Protein AF-A0A940R219-F1 (afdb_monomer)

Secondary structure (DSSP, 8-state):
---------PPPPS--HHHHHHHHSSHHHHHHHHHHHHT--BTTB-TTTTTS---HHHHHHHHHHHHHHHHHT--HHHHHHHHHHHHHTSPTT------SSSSHHHHHHHHHHHHHHHHHHHHHHHHHHH-TTEEEEEEE--S---S--HHHHT-EEEETT-----SSTT---EEEEEEPPHHHHHHHHHHHTTS-SSPPP-----S--HHHHHHHHHHHHHHHT-SS--HHHHHTHHHHHHHH-

pLDDT: mean 75.66, std 21.05, range [24.38, 98.25]

Mean predicted aligned error: 11.49 Å

Radius of gyration: 21.28 Å; Cα contacts (8 Å, |Δi|>4): 289; chains: 1; bounding box: 47×64×64 Å

Solvent-accessible surface area (backbone atoms only — not comparable to full-atom values): 14206 Å² total; per-residue (Å²): 142,83,87,84,81,82,83,81,75,80,74,80,80,79,72,58,70,70,59,45,42,76,74,44,69,40,74,67,50,39,52,49,51,51,47,53,61,53,66,39,57,64,89,83,32,44,78,33,54,74,62,24,80,50,59,72,66,55,28,46,56,51,41,53,51,51,49,50,28,60,66,53,66,53,54,45,70,57,44,17,47,53,46,32,50,59,62,65,72,48,69,90,86,70,82,76,53,81,36,95,39,95,48,69,57,57,38,33,37,51,48,29,44,36,52,51,54,37,53,53,32,52,51,49,48,54,55,46,70,75,40,81,57,43,28,16,29,37,36,41,73,40,97,84,66,92,64,96,52,72,57,67,44,56,37,41,51,28,20,57,86,58,47,64,46,50,78,53,88,77,58,69,53,46,72,44,79,35,69,54,57,70,68,54,49,51,41,40,49,34,27,74,72,66,76,34,95,58,75,60,84,78,85,55,42,82,55,68,34,69,53,31,35,51,49,42,41,77,39,44,69,65,48,69,71,41,95,72,64,54,57,28,52,73,66,30,48,68,63,49,58,60,41,48,109

Sequence (245 aa):
AIAYAASGRKRPPGSNAKFTTALYGDEKSLTTAVNSYMNRKLYGETVSARVWKLSNYWQKIVRDNVQEAIRIGTNYKDLAKTLTDAVRKYPEGAKLPRGVYKRPIDNARRLARNETNLAYADADYRRWQQIEFIIGIEVRLSNNHPRYDVCDDMAGRYPKTFHFLKWHVNCRCIAIPILASEKLREELEDYKLGLSNKKPDFNYVEDIPDKASSWIKQNADRVAGWSNPPYWIKANKEVYNAAKK

Foldseek 3Di:
DDDDDDDDPDDDDFFPPVVLCVLQVDLVSLLVLLCCLQVPCQLPDGLQCPFFVDDPVSSVVLSVLLSVCLNRVNDLVVSLVVLVVVVVPDPPPDDTGDGPDPDPSVSSSLSSLLSNLQSVLQSVLVVLVPDPQQQWKFKAADPPPPDDDLSVLQGGTGFSLQRCSDQDRNGPIDIDTDGFDPVLVVQCVCCVVVVDVDRDDGNHDDAGDPSNLVVLQVCVVVQVPDSRHDDSCVSPVVNSVVSND

Structure (mmCIF, N/CA/C/O backbone):
data_AF-A0A940R219-F1
#
_entry.id   AF-A0A940R219-F1
#
loop_
_atom_site.group_PDB
_atom_site.id
_atom_site.type_symbol
_atom_site.label_atom_id
_atom_sit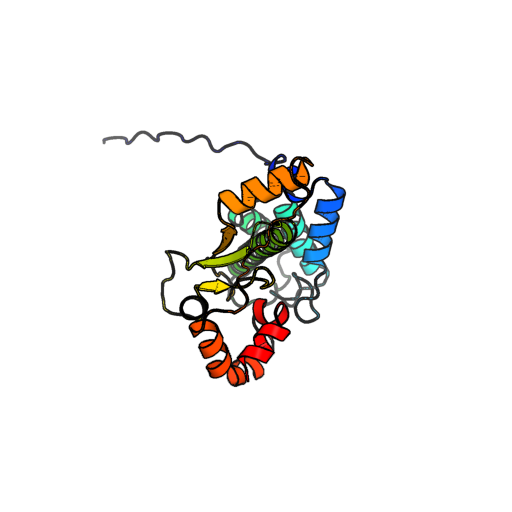e.label_alt_id
_atom_site.label_comp_id
_atom_site.label_asym_id
_atom_site.label_entity_id
_atom_site.label_seq_id
_atom_site.pdbx_PDB_ins_code
_atom_site.Cartn_x
_atom_site.Cartn_y
_atom_site.Cartn_z
_atom_site.occupancy
_atom_site.B_iso_or_equiv
_atom_site.auth_seq_id
_atom_site.auth_comp_id
_atom_site.auth_asym_id
_atom_site.auth_atom_id
_atom_site.pdbx_PDB_model_num
ATOM 1 N N . ALA A 1 1 ? 6.069 47.014 -22.111 1.00 34.88 1 ALA A N 1
ATOM 2 C CA . ALA A 1 1 ? 7.016 46.304 -21.232 1.00 34.88 1 ALA A CA 1
ATOM 3 C C . ALA A 1 1 ? 6.545 46.462 -19.792 1.00 34.88 1 ALA A C 1
ATOM 5 O O . ALA A 1 1 ? 6.614 47.565 -19.274 1.00 34.88 1 ALA A O 1
ATOM 6 N N . ILE A 1 2 ? 5.997 45.409 -19.181 1.00 25.33 2 ILE A N 1
ATOM 7 C CA . ILE A 1 2 ? 5.676 45.383 -17.747 1.00 25.33 2 ILE A CA 1
ATOM 8 C C . ILE A 1 2 ? 6.178 44.041 -17.217 1.00 25.33 2 ILE A C 1
ATOM 10 O O . ILE A 1 2 ? 5.730 42.981 -17.650 1.00 25.33 2 ILE A O 1
ATOM 14 N N . ALA A 1 3 ? 7.190 44.119 -16.358 1.00 24.38 3 ALA A N 1
ATOM 15 C CA . ALA A 1 3 ? 7.873 43.000 -15.735 1.00 24.38 3 ALA A CA 1
ATOM 16 C C . ALA A 1 3 ? 7.045 42.462 -14.560 1.00 24.38 3 ALA A C 1
ATOM 18 O O . ALA A 1 3 ? 6.653 43.225 -13.681 1.00 24.38 3 ALA A O 1
ATOM 19 N N . TYR A 1 4 ? 6.814 41.148 -14.522 1.00 26.86 4 TYR A N 1
ATOM 20 C CA . TYR A 1 4 ? 6.268 40.470 -13.347 1.00 26.86 4 TYR A CA 1
ATOM 21 C C . TYR A 1 4 ? 7.417 39.942 -12.485 1.00 26.86 4 TYR A C 1
ATOM 23 O O . TYR A 1 4 ? 8.190 39.078 -12.903 1.00 26.86 4 TYR A O 1
ATOM 31 N N . ALA A 1 5 ? 7.527 40.498 -11.280 1.00 28.09 5 ALA A N 1
ATOM 32 C CA . ALA A 1 5 ? 8.498 40.123 -10.267 1.00 28.09 5 ALA A CA 1
ATOM 33 C C . ALA A 1 5 ? 8.254 38.688 -9.770 1.00 28.09 5 ALA A C 1
ATOM 35 O O . ALA A 1 5 ? 7.165 38.331 -9.318 1.00 28.09 5 ALA A O 1
ATOM 36 N N . ALA A 1 6 ? 9.300 37.866 -9.837 1.00 30.02 6 ALA A N 1
ATOM 37 C CA . ALA A 1 6 ? 9.330 36.524 -9.284 1.00 30.02 6 ALA A CA 1
ATOM 38 C C . ALA A 1 6 ? 9.402 36.586 -7.748 1.00 30.02 6 ALA A C 1
ATOM 40 O O . ALA A 1 6 ? 10.450 36.878 -7.173 1.00 30.02 6 ALA A O 1
ATOM 41 N N . SER A 1 7 ? 8.300 36.268 -7.066 1.00 30.59 7 SER A N 1
ATOM 42 C CA . SER A 1 7 ? 8.311 36.022 -5.623 1.00 30.59 7 SER A CA 1
ATOM 43 C C . SER A 1 7 ? 9.020 34.693 -5.340 1.00 30.59 7 SER A C 1
ATOM 45 O O . SER A 1 7 ? 8.474 33.606 -5.567 1.00 30.59 7 SER A O 1
ATOM 47 N N . GLY A 1 8 ? 10.259 34.782 -4.864 1.00 29.34 8 GLY A N 1
ATOM 48 C CA . GLY A 1 8 ? 11.079 33.646 -4.471 1.00 29.34 8 GLY A CA 1
ATOM 49 C C . GLY A 1 8 ? 10.487 32.878 -3.290 1.00 29.34 8 GLY A C 1
ATOM 50 O O . GLY A 1 8 ? 10.564 33.316 -2.146 1.00 29.34 8 GLY A O 1
ATOM 51 N N . ARG A 1 9 ? 9.986 31.665 -3.544 1.00 28.22 9 ARG A N 1
ATOM 52 C CA . ARG A 1 9 ? 9.960 30.612 -2.521 1.00 28.22 9 ARG A CA 1
ATOM 53 C C . ARG A 1 9 ? 11.321 29.923 -2.541 1.00 28.22 9 ARG A C 1
ATOM 55 O O . ARG A 1 9 ? 11.591 29.116 -3.431 1.00 28.22 9 ARG A O 1
ATOM 62 N N . LYS A 1 10 ? 12.190 30.254 -1.581 1.00 28.92 10 LYS A N 1
ATOM 63 C CA . LYS A 1 10 ? 13.410 29.477 -1.312 1.00 28.92 10 LYS A CA 1
ATOM 64 C C . LYS A 1 10 ? 12.994 28.013 -1.088 1.00 28.92 10 LYS A C 1
ATOM 66 O O . LYS A 1 10 ? 12.172 27.738 -0.218 1.00 28.92 10 LYS A O 1
ATOM 71 N N . ARG A 1 11 ? 13.507 27.078 -1.902 1.00 32.34 11 ARG A N 1
ATOM 72 C CA . ARG A 1 11 ? 13.362 25.634 -1.637 1.00 32.34 11 ARG A CA 1
ATOM 73 C C . ARG A 1 11 ? 14.038 25.326 -0.295 1.00 32.34 11 ARG A C 1
ATOM 75 O O . ARG A 1 11 ? 15.132 25.852 -0.080 1.00 32.34 11 ARG A O 1
ATOM 82 N N . PRO A 1 12 ? 13.449 24.492 0.580 1.00 28.19 12 PRO A N 1
ATOM 83 C CA . PRO A 1 12 ? 14.150 24.052 1.777 1.00 28.19 12 PRO A CA 1
ATOM 84 C C . PRO A 1 12 ? 15.438 23.312 1.376 1.00 28.19 12 PRO A C 1
ATOM 86 O O . PRO A 1 12 ? 15.415 22.571 0.384 1.00 28.19 12 PRO A O 1
ATOM 89 N N . PRO A 1 13 ? 16.550 23.523 2.100 1.00 30.02 13 PRO A N 1
ATOM 90 C CA . PRO A 1 13 ? 17.797 22.805 1.875 1.00 30.02 13 PRO A CA 1
ATOM 91 C C . PRO A 1 13 ? 17.650 21.317 2.235 1.00 30.02 13 PRO A C 1
ATOM 93 O O . PRO A 1 13 ? 16.691 20.907 2.884 1.00 30.02 13 PRO A O 1
ATOM 96 N N . GLY A 1 14 ? 18.584 20.520 1.715 1.00 37.41 14 GLY A N 1
ATOM 97 C CA . GLY A 1 14 ? 18.498 19.070 1.563 1.00 37.41 14 GLY A CA 1
ATOM 98 C C . GLY A 1 14 ? 18.409 18.222 2.834 1.00 37.41 14 GLY A C 1
ATOM 99 O O . GLY A 1 14 ? 18.525 18.700 3.956 1.00 37.41 14 GLY A O 1
ATOM 100 N N . SER A 1 15 ? 18.211 16.923 2.576 1.00 37.84 15 SER A N 1
ATOM 101 C CA . SER A 1 15 ? 18.199 15.787 3.508 1.00 37.84 15 SER A CA 1
ATOM 102 C C . SER A 1 15 ? 17.347 15.980 4.763 1.00 37.84 15 SER A C 1
ATOM 104 O O . SER A 1 15 ? 17.794 16.510 5.778 1.00 37.84 15 SER A O 1
ATOM 106 N N . ASN A 1 16 ? 16.138 15.422 4.748 1.00 40.94 16 ASN A N 1
ATOM 107 C CA . ASN A 1 16 ? 15.377 15.216 5.974 1.00 40.94 16 ASN A CA 1
ATOM 108 C C . ASN A 1 16 ? 15.931 13.993 6.728 1.00 40.94 16 ASN A C 1
ATOM 110 O O . ASN A 1 16 ? 15.266 12.967 6.843 1.00 40.94 16 ASN A O 1
ATOM 114 N N . ALA A 1 17 ? 17.127 14.124 7.311 1.00 35.44 17 ALA A N 1
ATOM 115 C CA . ALA A 1 17 ? 17.658 13.165 8.288 1.00 35.44 17 ALA A CA 1
ATOM 116 C C . ALA A 1 17 ? 16.725 12.991 9.511 1.00 35.44 17 ALA A C 1
ATOM 118 O O . ALA A 1 17 ? 16.849 12.041 10.274 1.00 35.44 17 ALA A O 1
ATOM 119 N N . LYS A 1 18 ? 15.743 13.890 9.689 1.00 38.47 18 LYS A N 1
ATOM 120 C CA . LYS A 1 18 ? 14.691 13.787 10.709 1.00 38.47 18 LYS A CA 1
ATOM 121 C C . LYS A 1 18 ? 13.532 12.850 10.335 1.00 38.47 18 LYS A C 1
ATOM 123 O O . LYS A 1 18 ? 12.814 12.417 11.227 1.00 38.47 18 LYS A O 1
ATOM 128 N N . PHE A 1 19 ? 13.338 12.514 9.056 1.00 39.25 19 PHE A N 1
ATOM 129 C CA . PHE A 1 19 ? 12.290 11.564 8.644 1.00 39.25 19 PHE A CA 1
ATOM 130 C C . PHE A 1 19 ? 12.724 10.102 8.825 1.00 39.25 19 PHE A C 1
ATOM 132 O O . PHE A 1 19 ? 11.890 9.240 9.089 1.00 39.25 19 PHE A O 1
ATOM 139 N N . THR A 1 20 ? 14.023 9.821 8.715 1.00 36.84 20 THR A N 1
ATOM 140 C CA . THR A 1 20 ? 14.600 8.471 8.802 1.00 36.84 20 THR A CA 1
ATOM 141 C C . THR A 1 20 ? 14.556 7.898 10.215 1.00 36.84 20 THR A C 1
ATOM 143 O O . THR A 1 20 ? 14.169 6.745 10.395 1.00 36.84 20 THR A O 1
ATOM 146 N N . THR A 1 21 ? 14.866 8.713 11.226 1.00 36.41 21 THR A N 1
ATOM 147 C CA . THR A 1 21 ? 14.869 8.295 12.638 1.00 36.41 21 THR A CA 1
ATOM 148 C C . THR A 1 21 ? 13.451 8.115 13.187 1.00 36.41 21 THR A C 1
ATOM 150 O O . THR A 1 21 ? 13.207 7.212 13.977 1.00 36.41 21 THR A O 1
ATOM 153 N N . ALA A 1 22 ? 12.487 8.913 12.715 1.00 37.75 22 ALA A N 1
ATOM 154 C CA . ALA A 1 22 ? 11.095 8.849 13.166 1.00 37.75 22 ALA A CA 1
ATOM 155 C C . ALA A 1 22 ? 10.320 7.619 12.648 1.00 37.75 22 ALA A C 1
ATOM 157 O O . ALA A 1 22 ? 9.329 7.227 13.257 1.00 37.75 22 ALA A O 1
ATOM 158 N N . LEU A 1 23 ? 10.741 7.019 11.526 1.00 44.12 23 LEU A N 1
ATOM 159 C CA . LEU A 1 23 ? 10.036 5.889 10.902 1.00 44.12 23 LEU A CA 1
ATOM 160 C C . LEU A 1 23 ? 10.591 4.514 11.296 1.00 44.12 23 LEU A C 1
ATOM 162 O O . LEU A 1 23 ? 9.836 3.546 11.289 1.00 44.12 23 LEU A O 1
ATOM 166 N N . TYR A 1 24 ? 11.883 4.417 11.625 1.00 42.06 24 TYR A N 1
ATOM 167 C CA . TYR A 1 24 ? 12.542 3.129 11.884 1.00 42.06 24 TYR A CA 1
ATOM 168 C C . TYR A 1 24 ? 13.326 3.078 13.205 1.00 42.06 24 TYR A C 1
ATOM 170 O O . TYR A 1 24 ? 13.762 2.002 13.603 1.00 42.06 24 TYR A O 1
ATOM 178 N N . GLY A 1 25 ? 13.482 4.194 13.921 1.00 47.91 25 GLY A N 1
ATOM 179 C CA . GLY A 1 25 ? 14.192 4.258 15.203 1.00 47.91 25 GLY A CA 1
ATOM 180 C C . GLY A 1 25 ? 15.710 4.420 15.070 1.00 47.91 25 GLY A C 1
ATOM 181 O O . GLY A 1 25 ? 16.274 5.281 15.738 1.00 47.91 25 GLY A O 1
ATOM 182 N N . ASP A 1 26 ? 16.369 3.674 14.174 1.00 54.06 26 ASP A N 1
ATOM 183 C CA . ASP A 1 26 ? 17.821 3.737 13.958 1.00 54.06 26 ASP A CA 1
ATOM 184 C C . ASP A 1 26 ? 18.242 3.464 12.489 1.00 54.06 26 ASP A C 1
ATOM 186 O O . ASP A 1 26 ? 17.445 3.079 11.631 1.00 54.06 26 ASP A O 1
ATOM 190 N N . GLU A 1 27 ? 19.510 3.726 12.148 1.00 48.19 27 GLU A N 1
ATOM 191 C CA . GLU A 1 27 ? 20.020 3.568 10.774 1.00 48.19 27 GLU A CA 1
ATOM 192 C C . GLU A 1 27 ? 20.145 2.091 10.345 1.00 48.19 27 GLU A C 1
ATOM 194 O O . GLU A 1 27 ? 19.996 1.756 9.163 1.00 48.19 27 GLU A O 1
ATOM 199 N N . LYS A 1 28 ? 20.369 1.180 11.297 1.00 56.19 28 LYS A N 1
ATOM 200 C CA . LYS A 1 28 ? 20.499 -0.262 11.054 1.00 56.19 28 LYS A CA 1
ATOM 201 C C . LYS A 1 28 ? 19.133 -0.893 10.784 1.00 56.19 28 LYS A C 1
ATOM 203 O O . LYS A 1 28 ? 19.018 -1.733 9.888 1.00 56.19 28 LYS A O 1
ATOM 208 N N . SER A 1 29 ? 18.091 -0.473 11.489 1.00 53.06 29 SER A N 1
ATOM 209 C CA . SER A 1 29 ? 16.706 -0.885 11.279 1.00 53.06 29 SER A CA 1
ATOM 210 C C . SER A 1 29 ? 16.149 -0.319 9.971 1.00 53.06 29 SER A C 1
ATOM 212 O O . SER A 1 29 ? 15.518 -1.066 9.225 1.00 53.06 29 SER A O 1
ATOM 214 N N . LEU A 1 30 ? 16.478 0.930 9.611 1.00 51.56 30 LEU A N 1
ATOM 215 C CA . LEU A 1 30 ? 16.193 1.493 8.287 1.00 51.56 30 LEU A CA 1
ATOM 216 C C . LEU A 1 30 ? 16.878 0.674 7.189 1.00 51.56 30 LEU A C 1
ATOM 218 O O . LEU A 1 30 ? 16.231 0.256 6.233 1.00 51.56 30 LEU A O 1
ATOM 222 N N . THR A 1 31 ? 18.172 0.389 7.335 1.00 53.25 31 THR A N 1
ATOM 223 C CA . THR A 1 31 ? 18.924 -0.428 6.370 1.00 53.25 31 THR A CA 1
ATOM 224 C C . THR A 1 31 ? 18.328 -1.831 6.252 1.00 53.25 31 THR A C 1
ATOM 226 O O . THR A 1 31 ? 18.200 -2.360 5.151 1.00 53.25 31 THR A O 1
ATOM 229 N N . THR A 1 32 ? 17.884 -2.419 7.364 1.00 57.72 32 THR A N 1
ATOM 230 C CA . THR A 1 32 ? 17.213 -3.725 7.395 1.00 57.72 32 THR A CA 1
ATOM 231 C C . THR A 1 32 ? 15.844 -3.679 6.716 1.00 57.72 32 THR A C 1
ATOM 233 O O . THR A 1 32 ? 15.533 -4.565 5.923 1.00 57.72 32 THR A O 1
ATOM 236 N N . ALA A 1 33 ? 15.042 -2.643 6.963 1.00 53.69 33 ALA A N 1
ATOM 237 C CA . ALA A 1 33 ? 13.734 -2.453 6.344 1.00 53.69 33 ALA A CA 1
ATOM 238 C C . ALA A 1 33 ? 13.851 -2.205 4.836 1.00 53.69 33 ALA A C 1
ATOM 240 O O . ALA A 1 33 ? 13.146 -2.834 4.048 1.00 53.69 33 ALA A O 1
ATOM 241 N N . VAL A 1 34 ? 14.801 -1.363 4.424 1.00 53.38 34 VAL A N 1
ATOM 242 C CA . VAL A 1 34 ? 15.096 -1.106 3.013 1.00 53.38 34 VAL A CA 1
ATOM 243 C C . VAL A 1 34 ? 15.626 -2.372 2.343 1.00 53.38 34 VAL A C 1
ATOM 245 O O . VAL A 1 34 ? 15.119 -2.754 1.294 1.00 53.38 34 VAL A O 1
ATOM 248 N N . ASN A 1 35 ? 16.557 -3.101 2.962 1.00 56.09 35 ASN A N 1
ATOM 249 C CA . ASN A 1 35 ? 17.029 -4.383 2.434 1.00 56.09 35 ASN A CA 1
ATOM 250 C C . ASN A 1 35 ? 15.900 -5.422 2.364 1.00 56.09 35 ASN A C 1
ATOM 252 O O . ASN A 1 35 ? 15.819 -6.153 1.384 1.00 56.09 35 ASN A O 1
ATOM 256 N N . SER A 1 36 ? 14.999 -5.477 3.347 1.00 56.84 36 SER A N 1
ATOM 257 C CA . SER A 1 36 ? 13.821 -6.356 3.334 1.00 56.84 36 SER A CA 1
ATOM 258 C C . SER A 1 36 ? 12.873 -6.011 2.180 1.00 56.84 36 SER A C 1
ATOM 260 O O . SER A 1 36 ? 12.423 -6.910 1.467 1.00 56.84 36 SER A O 1
ATOM 262 N N . TYR A 1 37 ? 12.633 -4.720 1.936 1.00 55.38 37 TYR A N 1
ATOM 263 C CA . TYR A 1 37 ? 11.845 -4.234 0.805 1.00 55.38 37 TYR A CA 1
ATOM 264 C C . TYR A 1 37 ? 12.514 -4.568 -0.543 1.00 55.38 37 TYR A C 1
ATOM 266 O O . TYR A 1 37 ? 11.875 -5.139 -1.427 1.00 55.38 37 TYR A O 1
ATOM 274 N N . MET A 1 38 ? 13.816 -4.300 -0.691 1.00 53.62 38 MET A N 1
ATOM 275 C CA . MET A 1 38 ? 14.562 -4.506 -1.942 1.00 53.62 38 MET A CA 1
ATOM 276 C C . MET A 1 38 ? 14.830 -5.986 -2.261 1.00 53.62 38 MET A C 1
ATOM 278 O O . MET A 1 38 ? 14.839 -6.370 -3.435 1.00 53.62 38 MET A O 1
ATOM 282 N N . ASN A 1 39 ? 15.025 -6.821 -1.233 1.00 52.38 39 ASN A N 1
ATOM 283 C CA . ASN A 1 39 ? 15.227 -8.269 -1.357 1.00 52.38 39 ASN A CA 1
ATOM 284 C C . ASN A 1 39 ? 13.913 -9.046 -1.467 1.00 52.38 39 ASN A C 1
ATOM 286 O O . ASN A 1 39 ? 13.935 -10.265 -1.668 1.00 52.38 39 ASN A O 1
ATOM 290 N N . ARG A 1 40 ? 12.758 -8.374 -1.367 1.00 56.34 40 ARG A N 1
ATOM 291 C CA . ARG A 1 40 ? 11.469 -9.015 -1.602 1.00 56.34 40 ARG A CA 1
ATOM 292 C C . ARG A 1 40 ? 11.454 -9.541 -3.039 1.00 56.34 40 ARG A C 1
ATOM 294 O O . ARG A 1 40 ? 11.457 -8.769 -3.997 1.00 56.34 40 ARG A O 1
ATOM 301 N N . LYS A 1 41 ? 11.411 -10.870 -3.197 1.00 47.50 41 LYS A N 1
ATOM 302 C CA . LYS A 1 41 ? 11.180 -11.539 -4.488 1.00 47.50 41 LYS A CA 1
ATOM 303 C C . LYS A 1 41 ? 9.725 -11.333 -4.922 1.00 47.50 41 LYS A C 1
ATOM 305 O O . LYS A 1 41 ? 8.884 -12.228 -4.853 1.00 47.50 41 LYS A O 1
ATOM 310 N N . LEU A 1 42 ? 9.432 -10.113 -5.355 1.00 39.56 42 LEU A N 1
ATOM 311 C CA . LEU A 1 42 ? 8.343 -9.741 -6.245 1.00 39.56 42 LEU A CA 1
ATOM 312 C C . LEU A 1 42 ? 8.278 -10.664 -7.474 1.00 39.56 42 LEU A C 1
ATOM 314 O O . LEU A 1 42 ? 8.903 -10.312 -8.458 1.00 39.56 42 LEU A O 1
ATOM 318 N N . TYR A 1 43 ? 7.489 -11.752 -7.504 1.00 37.78 43 TYR A N 1
ATOM 319 C CA . TYR A 1 43 ? 7.340 -12.630 -8.701 1.00 37.78 43 TYR A CA 1
ATOM 320 C C . TYR A 1 43 ? 8.565 -13.516 -8.988 1.00 37.78 43 TYR A C 1
ATOM 322 O O . TYR A 1 43 ? 8.789 -13.895 -10.127 1.00 37.78 43 TYR A O 1
ATOM 330 N N . GLY A 1 44 ? 9.361 -13.858 -7.968 1.00 44.47 44 GLY A N 1
ATOM 331 C CA . GLY A 1 44 ? 10.621 -14.593 -8.170 1.00 44.47 44 GLY A CA 1
ATOM 332 C C . GLY A 1 44 ? 11.783 -13.710 -8.645 1.00 44.47 44 GLY A C 1
ATOM 333 O O . GLY A 1 44 ? 12.910 -14.185 -8.733 1.00 44.47 44 GLY A O 1
ATOM 334 N N . GLU A 1 45 ? 11.530 -12.417 -8.861 1.00 48.00 45 GLU A N 1
ATOM 335 C CA . GLU A 1 45 ? 12.474 -11.422 -9.368 1.00 48.00 45 GLU A CA 1
ATOM 336 C C . GLU A 1 45 ? 12.714 -10.289 -8.351 1.00 48.00 45 GLU A C 1
ATOM 338 O O . GLU A 1 45 ? 11.862 -9.992 -7.509 1.00 48.00 45 GLU A O 1
ATOM 343 N N . THR A 1 46 ? 13.888 -9.648 -8.412 1.00 54.78 46 THR A N 1
ATOM 344 C CA . THR A 1 46 ? 14.196 -8.456 -7.593 1.00 54.78 46 THR A CA 1
ATOM 345 C C . THR A 1 46 ? 13.592 -7.193 -8.223 1.00 54.78 46 THR A C 1
ATOM 347 O O . THR A 1 46 ? 13.266 -7.194 -9.412 1.00 54.78 46 THR A O 1
ATOM 350 N N . VAL A 1 47 ? 13.468 -6.096 -7.458 1.00 51.34 47 VAL A N 1
ATOM 351 C CA . VAL A 1 47 ? 12.942 -4.776 -7.901 1.00 51.34 47 VAL A CA 1
ATOM 352 C C . VAL A 1 47 ? 13.446 -4.347 -9.290 1.00 51.34 47 VAL A C 1
ATOM 354 O O . VAL A 1 47 ? 12.723 -3.722 -10.064 1.00 51.34 47 VAL A O 1
ATOM 357 N N . SER A 1 48 ? 14.673 -4.727 -9.638 1.00 46.88 48 SER A N 1
ATOM 358 C CA . SER A 1 48 ? 15.367 -4.289 -10.836 1.00 46.88 48 SER A CA 1
ATOM 359 C C . SER A 1 48 ? 15.307 -5.238 -12.043 1.00 46.88 48 SER A C 1
ATOM 361 O O . SER A 1 48 ? 15.508 -4.776 -13.165 1.00 46.88 48 SER A O 1
ATOM 363 N N . ALA A 1 49 ? 14.957 -6.515 -11.858 1.00 47.09 49 ALA A N 1
ATOM 364 C CA . ALA A 1 49 ? 14.720 -7.461 -12.960 1.00 47.09 49 ALA A CA 1
ATOM 365 C C . ALA A 1 49 ? 13.373 -7.222 -13.678 1.00 47.09 49 ALA A C 1
ATOM 367 O O . ALA A 1 49 ? 13.206 -7.556 -14.848 1.00 47.09 49 ALA A O 1
ATOM 368 N N . ARG A 1 50 ? 12.439 -6.549 -12.996 1.00 54.31 50 ARG A N 1
ATOM 369 C CA . ARG A 1 50 ? 11.038 -6.415 -13.412 1.00 54.31 50 ARG A CA 1
ATOM 370 C C . ARG A 1 50 ? 10.728 -5.349 -14.455 1.00 54.31 50 ARG A C 1
ATOM 372 O O . ARG A 1 50 ? 9.674 -5.402 -15.086 1.00 54.31 50 ARG A O 1
ATOM 379 N N . VAL A 1 51 ? 11.549 -4.305 -14.563 1.00 45.75 51 VAL A N 1
ATOM 380 C CA . VAL A 1 51 ? 11.271 -3.210 -15.511 1.00 45.75 51 VAL A CA 1
ATOM 381 C C . VAL A 1 51 ? 11.960 -3.465 -16.835 1.00 45.75 51 VAL A C 1
ATOM 383 O O . VAL A 1 51 ? 11.346 -3.252 -17.877 1.00 45.75 51 VAL A O 1
ATOM 386 N N . TRP A 1 52 ? 13.177 -3.992 -16.797 1.00 45.56 52 TRP A N 1
ATOM 387 C CA . TRP A 1 52 ? 13.987 -4.324 -17.955 1.00 45.56 52 TRP A CA 1
ATOM 388 C C . TRP A 1 52 ? 14.646 -5.690 -17.688 1.00 45.56 52 TRP A C 1
ATOM 390 O O . TRP A 1 52 ? 15.136 -5.908 -16.581 1.00 45.56 52 TRP A O 1
ATOM 400 N N . LYS A 1 53 ? 14.744 -6.572 -18.699 1.00 47.81 53 LYS A N 1
ATOM 401 C CA . LYS A 1 53 ? 15.663 -7.733 -18.674 1.00 47.81 53 LYS A CA 1
ATOM 402 C C . LYS A 1 53 ? 17.105 -7.224 -18.724 1.00 47.81 53 LYS A C 1
ATOM 404 O O . LYS A 1 53 ? 17.760 -7.235 -19.761 1.00 47.81 53 LYS A O 1
ATOM 409 N N . LEU A 1 54 ? 17.530 -6.635 -17.619 1.00 50.44 54 LEU A N 1
ATOM 410 C CA . LEU A 1 54 ? 18.802 -5.962 -17.453 1.00 50.44 54 LEU A CA 1
ATOM 411 C C . LEU A 1 54 ? 19.904 -6.962 -17.189 1.00 50.44 54 LEU A C 1
ATOM 413 O O . LEU A 1 54 ? 19.680 -7.949 -16.490 1.00 50.44 54 LEU A O 1
ATOM 417 N N . SER A 1 55 ? 21.110 -6.650 -17.667 1.00 52.50 55 SER A N 1
ATOM 418 C CA . SER A 1 55 ? 22.303 -7.293 -17.128 1.00 52.50 55 SER A CA 1
ATOM 419 C C . SER A 1 55 ? 22.335 -7.095 -15.608 1.00 52.50 55 SER A C 1
ATOM 421 O O . SER A 1 55 ? 21.882 -6.069 -15.088 1.00 52.50 55 SER A O 1
ATOM 423 N N . ASN A 1 56 ? 22.881 -8.070 -14.882 1.00 55.62 56 ASN A N 1
ATOM 424 C CA . ASN A 1 56 ? 22.967 -8.039 -13.415 1.00 55.62 56 ASN A CA 1
ATOM 425 C C . ASN A 1 56 ? 23.590 -6.730 -12.883 1.00 55.62 56 ASN A C 1
ATOM 427 O O . ASN A 1 56 ? 23.221 -6.241 -11.817 1.00 55.62 56 ASN A O 1
ATOM 431 N N . TYR A 1 57 ? 24.476 -6.117 -13.672 1.00 58.25 57 TYR A N 1
ATOM 432 C CA . TYR A 1 57 ? 25.094 -4.822 -13.400 1.00 58.25 57 TYR A CA 1
ATOM 433 C C . TYR A 1 57 ? 24.084 -3.666 -13.318 1.00 58.25 57 TYR A C 1
ATOM 435 O O . TYR A 1 57 ? 24.044 -2.918 -12.343 1.00 58.25 57 TYR A O 1
ATOM 443 N N . TRP A 1 58 ? 23.204 -3.543 -14.306 1.00 59.31 58 TRP A N 1
ATOM 444 C CA . TRP A 1 58 ? 22.160 -2.522 -14.306 1.00 59.31 58 TRP A CA 1
ATOM 445 C C . TRP A 1 58 ? 21.116 -2.753 -13.227 1.00 59.31 58 TRP A C 1
ATOM 447 O O . TRP A 1 58 ? 20.607 -1.802 -12.631 1.00 59.31 58 TRP A O 1
ATOM 457 N N . GLN A 1 59 ? 20.811 -4.025 -12.974 1.00 60.16 59 GLN A N 1
ATOM 458 C CA . GLN A 1 59 ? 19.919 -4.387 -11.894 1.00 60.16 59 GLN A CA 1
ATOM 459 C C . GLN A 1 59 ? 20.440 -3.877 -10.551 1.00 60.16 59 GLN A C 1
ATOM 461 O O . GLN A 1 59 ? 19.655 -3.411 -9.727 1.00 60.16 59 GLN A O 1
ATOM 466 N N . LYS A 1 60 ? 21.758 -3.931 -10.357 1.00 65.00 60 LYS A N 1
ATOM 467 C CA . LYS A 1 60 ? 22.436 -3.387 -9.187 1.00 65.00 60 LYS A CA 1
ATOM 468 C C . LYS A 1 60 ? 22.378 -1.858 -9.154 1.00 65.00 60 LYS A C 1
ATOM 470 O O . LYS A 1 60 ? 21.900 -1.322 -8.170 1.00 65.00 60 LYS A O 1
ATOM 475 N N . ILE A 1 61 ? 22.742 -1.153 -10.230 1.00 67.19 61 ILE A N 1
ATOM 476 C CA . ILE A 1 61 ? 22.701 0.328 -10.263 1.00 67.19 61 ILE A CA 1
ATOM 477 C C . ILE A 1 61 ? 21.311 0.857 -9.918 1.00 67.19 61 ILE A C 1
ATOM 479 O O . ILE A 1 61 ? 21.159 1.750 -9.088 1.00 67.19 61 ILE A O 1
ATOM 483 N N . VAL A 1 62 ? 20.288 0.310 -10.567 1.00 67.81 62 VAL A N 1
ATOM 484 C CA . VAL A 1 62 ? 18.903 0.714 -10.342 1.00 67.81 62 VAL A CA 1
ATOM 485 C C . VAL A 1 62 ? 18.484 0.427 -8.902 1.00 67.81 62 VAL A C 1
ATOM 487 O O . VAL A 1 62 ? 17.891 1.293 -8.263 1.00 67.81 62 VAL A O 1
ATOM 490 N N . ARG A 1 63 ? 18.813 -0.764 -8.389 1.00 68.44 63 ARG A N 1
ATOM 491 C CA . ARG A 1 63 ? 18.533 -1.161 -7.006 1.00 68.44 63 ARG A CA 1
ATOM 492 C C . ARG A 1 63 ? 19.193 -0.204 -6.020 1.00 68.44 63 ARG A C 1
ATOM 494 O O . ARG A 1 63 ? 18.484 0.340 -5.188 1.00 68.44 63 ARG A O 1
ATOM 501 N N . ASP A 1 64 ? 20.488 0.050 -6.168 1.00 72.12 64 ASP A N 1
ATOM 502 C CA . ASP A 1 64 ? 21.279 0.891 -5.268 1.00 72.12 64 ASP A CA 1
ATOM 503 C C . ASP A 1 64 ? 20.751 2.336 -5.253 1.00 72.12 64 ASP A C 1
ATOM 505 O O . ASP A 1 64 ? 20.588 2.929 -4.191 1.00 72.12 64 ASP A O 1
ATOM 509 N N . ASN A 1 65 ? 20.396 2.894 -6.418 1.00 75.75 65 ASN A N 1
ATOM 510 C CA . ASN A 1 65 ? 19.844 4.251 -6.505 1.00 75.75 65 ASN A CA 1
ATOM 511 C C . ASN A 1 65 ? 18.436 4.358 -5.908 1.00 75.75 65 ASN A C 1
ATOM 513 O O . ASN A 1 65 ? 18.125 5.343 -5.244 1.00 75.75 65 ASN A O 1
ATOM 517 N N . VAL A 1 66 ? 17.573 3.365 -6.146 1.00 73.56 66 VAL A N 1
ATOM 518 C CA . VAL A 1 66 ? 16.233 3.313 -5.540 1.00 73.56 66 VAL A CA 1
ATOM 519 C C . VAL A 1 66 ? 16.350 3.148 -4.024 1.00 73.56 66 VAL A C 1
ATOM 521 O O . VAL A 1 66 ? 15.678 3.860 -3.286 1.00 73.56 66 VAL A O 1
ATOM 524 N N . GLN A 1 67 ? 17.237 2.264 -3.569 1.00 71.31 67 GLN A N 1
ATOM 525 C CA . GLN A 1 67 ? 17.537 2.025 -2.161 1.00 71.31 67 GLN A CA 1
ATOM 526 C C . GLN A 1 67 ? 18.019 3.296 -1.467 1.00 71.31 67 GLN A C 1
ATOM 528 O O . GLN A 1 67 ? 17.452 3.675 -0.446 1.00 71.31 67 GLN A O 1
ATOM 533 N N . GLU A 1 68 ? 19.004 3.983 -2.040 1.00 73.38 68 GLU A N 1
ATOM 534 C CA . GLU A 1 68 ? 19.523 5.221 -1.465 1.00 73.38 68 GLU A CA 1
ATOM 535 C C . GLU A 1 68 ? 18.464 6.324 -1.465 1.00 73.38 68 GLU A C 1
ATOM 537 O O . GLU A 1 68 ? 18.280 7.008 -0.462 1.00 73.38 68 GLU A O 1
ATOM 542 N N . ALA A 1 69 ? 17.692 6.454 -2.548 1.00 76.00 69 ALA A N 1
ATOM 543 C CA . ALA A 1 69 ? 16.610 7.427 -2.618 1.00 76.00 69 ALA A CA 1
ATOM 544 C C . ALA A 1 69 ? 15.522 7.179 -1.568 1.00 76.00 69 ALA A C 1
ATOM 546 O O . ALA A 1 69 ? 15.042 8.140 -0.970 1.00 76.00 69 ALA A O 1
ATOM 547 N N . ILE A 1 70 ? 15.147 5.920 -1.326 1.00 75.44 70 ILE A N 1
ATOM 548 C CA . ILE A 1 70 ? 14.208 5.556 -0.258 1.00 75.44 70 ILE A CA 1
ATOM 549 C C . ILE A 1 70 ? 14.834 5.860 1.105 1.00 75.44 70 ILE A C 1
ATOM 551 O O . ILE A 1 70 ? 14.178 6.484 1.937 1.00 75.44 70 ILE A O 1
ATOM 555 N N . ARG A 1 71 ? 16.104 5.484 1.312 1.00 71.44 71 ARG A N 1
ATOM 556 C CA . ARG A 1 71 ? 16.837 5.707 2.564 1.00 71.44 71 ARG A CA 1
ATOM 557 C C . ARG A 1 71 ? 16.854 7.181 2.948 1.00 71.44 71 ARG A C 1
ATOM 559 O O . ARG A 1 71 ? 16.545 7.502 4.083 1.00 71.44 71 ARG A O 1
ATOM 566 N N . ILE A 1 72 ? 17.164 8.076 2.014 1.00 77.44 72 ILE A N 1
ATOM 567 C CA . ILE A 1 72 ? 17.285 9.515 2.304 1.00 77.44 72 ILE A CA 1
ATOM 568 C C . ILE A 1 72 ? 15.964 10.289 2.149 1.00 77.44 72 ILE A C 1
ATOM 570 O O . ILE A 1 72 ? 15.930 11.498 2.378 1.00 77.44 72 ILE A O 1
ATOM 574 N N . GLY A 1 73 ? 14.877 9.625 1.735 1.00 73.50 73 GLY A N 1
ATOM 575 C CA . GLY A 1 73 ? 13.577 10.261 1.499 1.00 73.50 73 GLY A CA 1
ATOM 576 C C . GLY A 1 73 ? 13.555 11.189 0.277 1.00 73.50 73 GLY A C 1
ATOM 577 O O . GLY A 1 73 ? 12.901 12.232 0.289 1.00 73.50 73 GLY A O 1
ATOM 578 N N . THR A 1 74 ? 14.292 10.837 -0.778 1.00 76.25 74 THR A N 1
ATOM 579 C CA . THR A 1 74 ? 14.343 11.606 -2.029 1.00 76.25 74 THR A CA 1
ATOM 580 C C . THR A 1 74 ? 12.986 11.607 -2.724 1.00 76.25 74 THR A C 1
ATOM 582 O O . THR A 1 74 ? 12.329 10.576 -2.864 1.00 76.25 74 THR A O 1
ATOM 585 N N . ASN A 1 75 ? 12.585 12.762 -3.253 1.00 75.44 75 ASN A N 1
ATOM 586 C CA . ASN A 1 75 ? 11.398 12.861 -4.092 1.00 75.44 75 ASN A CA 1
ATOM 587 C C . ASN A 1 75 ? 11.559 12.011 -5.368 1.00 75.44 75 ASN A C 1
ATOM 589 O O . ASN A 1 75 ? 12.608 12.027 -6.012 1.00 75.44 75 ASN A O 1
ATOM 593 N N . TYR A 1 76 ? 10.487 11.350 -5.816 1.00 73.88 76 TYR A N 1
ATOM 594 C CA . TYR A 1 76 ? 10.468 10.573 -7.059 1.00 73.88 76 TYR A CA 1
ATOM 595 C C . TYR A 1 76 ? 11.014 11.342 -8.276 1.00 73.88 76 TYR A C 1
ATOM 597 O O . TYR A 1 76 ? 11.546 10.723 -9.196 1.00 73.88 76 TYR A O 1
ATOM 605 N N . LYS A 1 77 ? 10.860 12.677 -8.328 1.00 74.62 77 LYS A N 1
ATOM 606 C CA . LYS A 1 77 ? 11.384 13.507 -9.430 1.00 74.62 77 LYS A CA 1
ATOM 607 C C . LYS A 1 77 ? 12.909 13.474 -9.485 1.00 74.62 77 LYS A C 1
ATOM 609 O O . LYS A 1 77 ? 13.468 13.344 -10.573 1.00 74.62 77 LYS A O 1
ATOM 614 N N . ASP A 1 78 ? 13.546 13.566 -8.327 1.00 79.44 78 ASP A N 1
ATOM 615 C CA . ASP A 1 78 ? 14.998 13.585 -8.202 1.00 79.44 78 ASP A CA 1
ATOM 616 C C . ASP A 1 78 ? 15.560 12.174 -8.396 1.00 79.44 78 ASP A C 1
ATOM 618 O O . ASP A 1 78 ? 16.474 12.008 -9.195 1.00 79.44 78 ASP A O 1
ATOM 622 N N . LEU A 1 79 ? 14.921 11.136 -7.834 1.00 80.62 79 LEU A N 1
ATOM 623 C CA . LEU A 1 79 ? 15.260 9.740 -8.150 1.00 80.62 79 LEU A CA 1
ATOM 624 C C . LEU A 1 79 ? 15.135 9.460 -9.656 1.00 80.62 79 LEU A C 1
ATOM 626 O O . LEU A 1 79 ? 16.019 8.857 -10.261 1.00 80.62 79 LEU A O 1
ATOM 630 N N . ALA A 1 80 ? 14.064 9.931 -10.297 1.00 77.44 80 ALA A N 1
ATOM 631 C CA . ALA A 1 80 ? 13.897 9.772 -11.735 1.00 77.44 80 ALA A CA 1
ATOM 632 C C . ALA A 1 80 ? 15.000 10.483 -12.528 1.00 77.44 80 ALA A C 1
ATOM 634 O O . ALA A 1 80 ? 15.431 9.956 -13.555 1.00 77.44 80 ALA A O 1
ATOM 635 N N . LYS A 1 81 ? 15.460 11.656 -12.075 1.00 79.56 81 LYS A N 1
ATOM 636 C CA . LYS A 1 81 ? 16.600 12.361 -12.669 1.00 79.56 81 LYS A CA 1
ATOM 637 C C . LYS A 1 81 ? 17.888 11.557 -12.486 1.00 79.56 81 LYS A C 1
ATOM 639 O O . LYS A 1 81 ? 18.561 11.306 -13.477 1.00 79.56 81 LYS A O 1
ATOM 644 N N . THR A 1 82 ? 18.171 11.064 -11.284 1.00 81.88 82 THR A N 1
ATOM 645 C CA . THR A 1 82 ? 19.352 10.235 -11.006 1.00 81.88 82 THR A CA 1
ATOM 646 C C . THR A 1 82 ? 19.375 8.973 -11.866 1.00 81.88 82 THR A C 1
ATOM 648 O O . THR A 1 82 ? 20.376 8.691 -12.520 1.00 81.88 82 THR A O 1
ATOM 651 N N . LEU A 1 83 ? 18.251 8.253 -11.963 1.00 76.88 83 LEU A N 1
ATOM 652 C CA . LEU A 1 83 ? 18.140 7.083 -12.839 1.00 76.88 83 LEU A CA 1
ATOM 653 C C . LEU A 1 83 ? 18.287 7.462 -14.317 1.00 76.88 83 LEU A C 1
ATOM 655 O O . LEU A 1 83 ? 18.900 6.728 -15.083 1.00 76.88 83 LEU A O 1
ATOM 659 N N . THR A 1 84 ? 17.754 8.612 -14.731 1.00 74.31 84 THR A N 1
ATOM 660 C CA . THR A 1 84 ? 17.924 9.127 -16.097 1.00 74.31 84 THR A CA 1
ATOM 661 C C . THR A 1 84 ? 19.387 9.411 -16.412 1.00 74.31 84 THR A C 1
ATOM 663 O O . THR A 1 84 ? 19.865 9.046 -17.483 1.00 74.31 84 THR A O 1
ATOM 666 N N . ASP A 1 85 ? 20.090 10.079 -15.505 1.00 77.19 85 ASP A N 1
ATOM 667 C CA . ASP A 1 85 ? 21.484 10.456 -15.698 1.00 77.19 85 ASP A CA 1
ATOM 668 C C . ASP A 1 85 ? 22.381 9.212 -15.671 1.00 77.19 85 ASP A C 1
ATOM 670 O O . ASP A 1 85 ? 23.285 9.101 -16.497 1.00 77.19 85 ASP A O 1
ATOM 674 N N . ALA A 1 86 ? 22.068 8.224 -14.825 1.00 76.12 86 ALA A N 1
ATOM 675 C CA . ALA A 1 86 ? 22.700 6.906 -14.858 1.00 76.12 86 ALA A CA 1
ATOM 676 C C . ALA A 1 86 ? 22.482 6.199 -16.207 1.00 76.12 86 ALA A C 1
ATOM 678 O O . ALA A 1 86 ? 23.417 5.630 -16.761 1.00 76.12 86 ALA A O 1
ATOM 679 N N . VAL A 1 87 ? 21.273 6.293 -16.775 1.00 68.81 87 VAL A N 1
ATOM 680 C CA . VAL A 1 87 ? 20.946 5.767 -18.111 1.00 68.81 87 VAL A CA 1
ATOM 681 C C . VAL A 1 87 ? 21.700 6.494 -19.232 1.00 68.81 87 VAL A C 1
ATOM 683 O O . VAL A 1 87 ? 22.096 5.856 -20.203 1.00 68.81 87 VAL A O 1
ATOM 686 N N . ARG A 1 88 ? 21.916 7.809 -19.115 1.00 68.25 88 ARG A N 1
ATOM 687 C CA . ARG A 1 88 ? 22.619 8.629 -20.122 1.00 68.25 88 ARG A CA 1
ATOM 688 C C . ARG A 1 88 ? 24.132 8.457 -20.117 1.00 68.25 88 ARG A C 1
ATOM 690 O O . ARG A 1 88 ? 24.731 8.516 -21.177 1.00 68.25 88 ARG A O 1
ATOM 697 N N . LYS A 1 89 ? 24.740 8.266 -18.944 1.00 70.75 89 LYS A N 1
ATOM 698 C CA . LYS A 1 89 ? 26.193 8.062 -18.782 1.00 70.75 89 LYS A CA 1
ATOM 699 C C . LYS A 1 89 ? 26.663 6.672 -19.225 1.00 70.75 89 LYS A C 1
ATOM 701 O O . LYS A 1 89 ? 27.809 6.301 -18.993 1.00 70.75 89 LYS A O 1
ATOM 706 N N . TYR A 1 90 ? 25.769 5.885 -19.807 1.00 62.16 90 TYR A N 1
ATOM 707 C CA . TYR A 1 90 ? 26.093 4.570 -20.315 1.00 62.16 90 TYR A CA 1
ATOM 708 C C . TYR A 1 90 ? 26.989 4.679 -21.554 1.00 62.16 90 TYR A C 1
ATOM 710 O O . TYR A 1 90 ? 26.730 5.556 -22.379 1.00 62.16 90 TYR A O 1
ATOM 718 N N . PRO A 1 91 ? 28.010 3.812 -21.711 1.00 57.00 91 PRO A N 1
ATOM 719 C CA . PRO A 1 91 ? 28.846 3.820 -22.903 1.00 57.00 91 PRO A CA 1
ATOM 720 C C . PRO A 1 91 ? 27.976 3.714 -24.158 1.00 57.00 91 PRO A C 1
ATOM 722 O O . PRO A 1 91 ? 27.113 2.831 -24.251 1.00 57.00 91 PRO A O 1
ATOM 725 N N . GLU A 1 92 ? 28.185 4.632 -25.105 1.00 43.91 92 GLU A N 1
ATOM 726 C CA . GLU A 1 92 ? 27.524 4.600 -26.408 1.00 43.91 92 GLU A CA 1
ATOM 727 C C . GLU A 1 92 ? 27.707 3.215 -27.043 1.00 43.91 92 GLU A C 1
ATOM 729 O O . GLU A 1 92 ? 28.822 2.724 -27.192 1.00 43.91 92 GLU A O 1
ATOM 734 N N . GLY A 1 93 ? 26.594 2.560 -27.383 1.00 46.59 93 GLY A N 1
ATOM 735 C CA . GLY A 1 93 ? 26.594 1.283 -28.105 1.00 46.59 93 GLY A CA 1
ATOM 736 C C . GLY A 1 93 ? 25.982 0.105 -27.354 1.00 46.59 93 GLY A C 1
ATOM 737 O O . GLY A 1 93 ? 25.553 -0.861 -27.988 1.00 46.59 93 GLY A O 1
ATOM 73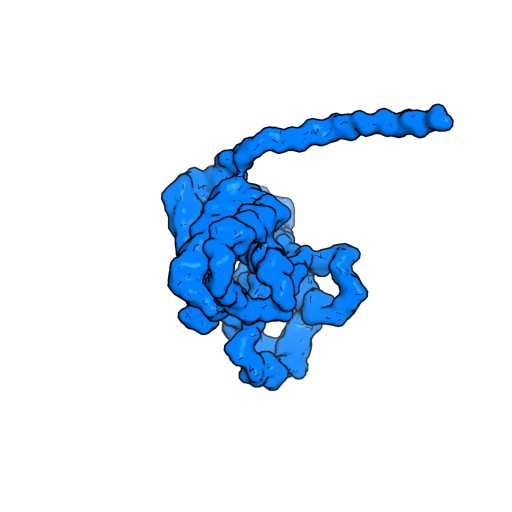8 N N . ALA A 1 94 ? 25.832 0.176 -26.032 1.00 52.50 94 ALA A N 1
ATOM 739 C CA . ALA A 1 94 ? 25.159 -0.898 -25.323 1.00 52.50 94 ALA A CA 1
ATOM 740 C C . ALA A 1 94 ? 23.624 -0.705 -25.341 1.00 52.50 94 ALA A C 1
ATOM 742 O O . ALA A 1 94 ? 23.064 0.318 -24.939 1.00 52.50 94 ALA A O 1
ATOM 743 N N . LYS A 1 95 ? 22.917 -1.698 -25.895 1.00 51.62 95 LYS A N 1
ATOM 744 C CA . LYS A 1 95 ? 21.460 -1.657 -26.085 1.00 51.62 95 LYS A CA 1
ATOM 745 C C . LYS A 1 95 ? 20.756 -1.812 -24.740 1.00 51.62 95 LYS A C 1
ATOM 747 O O . LYS A 1 95 ? 20.737 -2.896 -24.162 1.00 51.62 95 LYS A O 1
ATOM 752 N N . LEU A 1 96 ? 20.132 -0.736 -24.263 1.00 55.69 96 LEU A N 1
ATOM 753 C CA . LEU A 1 96 ? 19.240 -0.794 -23.106 1.00 55.69 96 LEU A CA 1
ATOM 754 C C . LEU A 1 96 ? 18.057 -1.723 -23.448 1.00 55.69 96 LEU A C 1
ATOM 756 O O . LEU A 1 96 ? 17.484 -1.593 -24.537 1.00 55.69 96 LEU A O 1
ATOM 760 N N . PRO A 1 97 ? 17.679 -2.668 -22.569 1.00 51.12 97 PRO A N 1
ATOM 761 C CA . PRO A 1 97 ? 16.552 -3.552 -22.821 1.00 51.12 97 PRO A CA 1
ATOM 762 C C . PRO A 1 97 ? 15.280 -2.743 -23.060 1.00 51.12 97 PRO A C 1
ATOM 764 O O . PRO A 1 97 ? 15.032 -1.724 -22.409 1.00 51.12 97 PRO A O 1
ATOM 767 N N . ARG A 1 98 ? 14.445 -3.209 -23.991 1.00 55.34 98 ARG A N 1
ATOM 768 C CA . ARG A 1 98 ? 13.147 -2.579 -24.242 1.00 55.34 98 ARG A CA 1
ATOM 769 C C . ARG A 1 98 ? 12.255 -2.792 -23.018 1.00 55.34 98 ARG A C 1
ATOM 771 O O . ARG A 1 98 ? 11.902 -3.923 -22.699 1.00 55.34 98 ARG A O 1
ATOM 778 N N . GLY A 1 99 ? 11.925 -1.701 -22.332 1.00 63.78 99 GLY A N 1
ATOM 779 C CA . GLY A 1 99 ? 10.851 -1.667 -21.342 1.00 63.78 99 GLY A CA 1
ATOM 780 C C . GLY A 1 99 ? 9.493 -1.418 -22.002 1.00 63.78 99 GLY A C 1
ATOM 781 O O . GLY A 1 99 ? 9.370 -1.419 -23.225 1.00 63.78 99 GLY A O 1
ATOM 782 N N . VAL A 1 100 ? 8.474 -1.139 -21.187 1.00 71.06 100 VAL A N 1
ATOM 783 C CA . VAL A 1 100 ? 7.119 -0.817 -21.673 1.00 71.06 100 VAL A CA 1
ATOM 784 C C . VAL A 1 100 ? 7.106 0.442 -22.550 1.00 71.06 100 VAL A C 1
ATOM 786 O O . VAL A 1 100 ? 6.345 0.523 -23.509 1.00 71.06 100 VAL A O 1
ATOM 789 N N . TYR A 1 101 ? 7.949 1.431 -22.239 1.00 73.00 101 TYR A N 1
ATOM 790 C CA . TYR A 1 101 ? 8.075 2.652 -23.037 1.00 73.00 101 TYR A CA 1
ATOM 791 C C . TYR A 1 101 ? 9.213 2.558 -24.056 1.00 73.00 101 TYR A C 1
ATOM 793 O O . TYR A 1 101 ? 10.273 2.001 -23.770 1.00 73.00 101 TYR A O 1
ATOM 801 N N . LYS A 1 102 ? 9.032 3.203 -25.219 1.00 74.19 102 LYS A N 1
ATOM 802 C CA . LYS A 1 102 ? 10.055 3.297 -26.278 1.00 74.19 102 LYS A CA 1
ATOM 803 C C . LYS A 1 102 ? 11.336 3.981 -25.792 1.00 74.19 102 LYS A C 1
ATOM 805 O O . LYS A 1 102 ? 12.429 3.599 -26.193 1.00 74.19 102 LYS A O 1
ATOM 810 N N . ARG A 1 103 ? 11.205 5.004 -24.939 1.00 73.62 103 ARG A N 1
ATOM 811 C CA . ARG A 1 103 ? 12.341 5.780 -24.431 1.00 73.62 103 ARG A CA 1
ATOM 812 C C . ARG A 1 103 ? 12.806 5.224 -23.079 1.00 73.62 103 ARG A C 1
ATOM 814 O O . ARG A 1 103 ? 11.996 5.135 -22.152 1.00 73.62 103 ARG A O 1
ATOM 821 N N . PRO A 1 104 ? 14.105 4.930 -22.908 1.00 69.25 104 PRO A N 1
ATOM 822 C CA . PRO A 1 104 ? 14.655 4.461 -21.637 1.00 69.25 104 PRO A CA 1
ATOM 823 C C . PRO A 1 104 ? 14.350 5.382 -20.447 1.00 69.25 104 PRO A C 1
ATOM 825 O O . PRO A 1 104 ? 13.985 4.916 -19.371 1.00 69.25 104 PRO A O 1
ATOM 828 N N . ILE A 1 105 ? 14.394 6.697 -20.674 1.00 72.12 105 ILE A N 1
ATOM 829 C CA . ILE A 1 105 ? 14.099 7.724 -19.666 1.00 72.12 105 ILE A CA 1
ATOM 830 C C . ILE A 1 105 ? 12.686 7.611 -19.071 1.00 72.12 105 ILE A C 1
ATOM 832 O O . ILE A 1 105 ? 12.483 7.833 -17.878 1.00 72.12 105 ILE A O 1
ATOM 836 N N . ASP A 1 106 ? 11.696 7.234 -19.880 1.00 76.75 106 ASP A N 1
ATOM 837 C CA . ASP A 1 106 ? 10.307 7.145 -19.433 1.00 76.75 106 ASP A CA 1
ATOM 838 C C . ASP A 1 106 ? 10.070 5.862 -18.633 1.00 76.75 106 ASP A C 1
ATOM 840 O O . ASP A 1 106 ? 9.312 5.865 -17.661 1.00 76.75 106 ASP A O 1
ATOM 844 N N . ASN A 1 107 ? 10.806 4.792 -18.948 1.00 74.25 107 ASN A N 1
ATOM 845 C CA . ASN A 1 107 ? 10.860 3.606 -18.097 1.00 74.25 107 ASN A CA 1
ATOM 846 C C . ASN A 1 107 ? 11.551 3.891 -16.757 1.00 74.25 107 ASN A C 1
ATOM 848 O O . ASN A 1 107 ? 11.037 3.473 -15.723 1.00 74.25 107 ASN A O 1
ATOM 852 N N . ALA A 1 108 ? 12.657 4.643 -16.750 1.00 73.06 108 ALA A N 1
ATOM 853 C CA . ALA A 1 108 ? 13.328 5.055 -15.516 1.00 73.06 108 ALA A CA 1
ATOM 854 C C . ALA A 1 108 ? 12.393 5.885 -14.618 1.00 73.06 108 ALA A C 1
ATOM 856 O O . ALA A 1 108 ? 12.268 5.626 -13.423 1.00 73.06 108 ALA A O 1
ATOM 857 N N . ARG A 1 109 ? 11.644 6.828 -15.207 1.00 78.12 109 ARG A N 1
ATOM 858 C CA . ARG A 1 109 ? 10.610 7.606 -14.503 1.00 78.12 109 ARG A CA 1
ATOM 859 C C . ARG A 1 109 ? 9.475 6.738 -13.964 1.00 78.12 109 ARG A C 1
ATOM 861 O O . ARG A 1 109 ? 9.019 6.972 -12.847 1.00 78.12 109 ARG A O 1
ATOM 868 N N . ARG A 1 110 ? 8.993 5.771 -14.752 1.00 80.56 110 ARG A N 1
ATOM 869 C CA . ARG A 1 110 ? 7.968 4.800 -14.331 1.00 80.56 110 ARG A CA 1
ATOM 870 C C . ARG A 1 110 ? 8.442 4.016 -13.115 1.00 80.56 110 ARG A C 1
ATOM 872 O O . ARG A 1 110 ? 7.702 3.911 -12.144 1.00 80.56 110 ARG A O 1
ATOM 879 N N . LEU A 1 111 ? 9.666 3.497 -13.172 1.00 77.50 111 LEU A N 1
ATOM 880 C CA . LEU A 1 111 ? 10.258 2.731 -12.086 1.00 77.50 111 LEU A CA 1
ATOM 881 C C . LEU A 1 111 ? 10.400 3.582 -10.825 1.00 77.50 111 LEU A C 1
ATOM 883 O O . LEU A 1 111 ? 9.883 3.186 -9.789 1.00 77.50 111 LEU A O 1
ATOM 887 N N . ALA A 1 112 ? 11.016 4.764 -10.933 1.00 78.00 112 ALA A N 1
ATOM 888 C CA . ALA A 1 112 ? 11.186 5.679 -9.806 1.00 78.00 112 ALA A CA 1
ATOM 889 C C . ALA A 1 112 ? 9.857 5.939 -9.090 1.00 78.00 112 ALA A C 1
ATOM 891 O O . ALA A 1 112 ? 9.746 5.742 -7.888 1.00 78.00 112 ALA A O 1
ATOM 892 N N . ARG A 1 113 ? 8.813 6.319 -9.838 1.00 80.38 113 ARG A N 1
ATOM 893 C CA . ARG A 1 113 ? 7.488 6.588 -9.262 1.00 80.38 113 ARG A CA 1
ATOM 894 C C . ARG A 1 113 ? 6.888 5.361 -8.595 1.00 80.38 113 ARG A C 1
ATOM 896 O O . ARG A 1 113 ? 6.350 5.471 -7.501 1.00 80.38 113 ARG A O 1
ATOM 903 N N . ASN A 1 114 ? 6.945 4.217 -9.271 1.00 82.94 114 ASN A N 1
ATOM 904 C CA . ASN A 1 114 ? 6.332 2.997 -8.775 1.00 82.94 114 ASN A CA 1
ATOM 905 C C . ASN A 1 114 ? 7.011 2.516 -7.491 1.00 82.94 114 ASN A C 1
ATOM 907 O O . ASN A 1 114 ? 6.325 2.262 -6.511 1.00 82.94 114 ASN A O 1
ATOM 911 N N . GLU A 1 115 ? 8.339 2.440 -7.481 1.00 77.50 115 GLU A N 1
ATOM 912 C CA . GLU A 1 115 ? 9.091 1.946 -6.328 1.00 77.50 115 GLU A CA 1
ATOM 913 C C . GLU A 1 115 ? 9.021 2.901 -5.142 1.00 77.50 115 GLU A C 1
ATOM 915 O O . GLU A 1 115 ? 8.776 2.455 -4.029 1.00 77.50 115 GLU A O 1
ATOM 920 N N . THR A 1 116 ? 9.121 4.214 -5.368 1.00 78.50 116 THR A N 1
ATOM 921 C CA . THR A 1 116 ? 8.915 5.191 -4.293 1.00 78.50 116 THR A CA 1
ATOM 922 C C . THR A 1 116 ? 7.508 5.065 -3.697 1.00 78.50 116 THR A C 1
ATOM 924 O O . THR A 1 116 ? 7.362 4.980 -2.482 1.00 78.50 116 THR A O 1
ATOM 927 N N . ASN A 1 117 ? 6.462 4.991 -4.529 1.00 84.06 117 ASN A N 1
ATOM 928 C CA . ASN A 1 117 ? 5.081 4.884 -4.045 1.00 84.06 117 ASN A CA 1
ATOM 929 C C . ASN A 1 117 ? 4.805 3.576 -3.291 1.00 84.06 117 ASN A C 1
ATOM 931 O O . ASN A 1 117 ? 4.007 3.577 -2.354 1.00 84.06 117 ASN A O 1
ATOM 935 N N . LEU A 1 118 ? 5.415 2.472 -3.722 1.00 83.88 118 LEU A N 1
ATOM 936 C CA . LEU A 1 118 ? 5.305 1.178 -3.058 1.00 83.88 118 LEU A CA 1
ATOM 937 C C . LEU A 1 118 ? 6.061 1.157 -1.732 1.00 83.88 118 LEU A C 1
ATOM 939 O O . LEU A 1 118 ? 5.511 0.675 -0.750 1.00 83.88 118 LEU A O 1
ATOM 943 N N . ALA A 1 119 ? 7.269 1.722 -1.686 1.00 80.44 119 ALA A N 1
ATOM 944 C CA . ALA A 1 119 ? 8.061 1.815 -0.466 1.00 80.44 119 ALA A CA 1
ATOM 945 C C . ALA A 1 119 ? 7.340 2.628 0.617 1.00 80.44 119 ALA A C 1
ATOM 947 O O . ALA A 1 119 ? 7.263 2.186 1.760 1.00 80.44 119 ALA A O 1
ATOM 948 N N . TYR A 1 120 ? 6.743 3.771 0.256 1.00 81.62 120 TYR A N 1
ATOM 949 C CA . TYR A 1 120 ? 5.924 4.539 1.199 1.00 81.62 120 TYR A CA 1
ATOM 950 C C . TYR A 1 120 ? 4.705 3.749 1.685 1.00 81.62 120 TYR A C 1
ATOM 952 O O . TYR A 1 120 ? 4.419 3.752 2.877 1.00 81.62 120 TYR A O 1
ATOM 960 N N . ALA A 1 121 ? 4.013 3.038 0.791 1.00 87.94 121 ALA A N 1
ATOM 961 C CA . ALA A 1 121 ? 2.843 2.250 1.172 1.00 87.94 121 ALA A CA 1
ATOM 962 C C . ALA A 1 121 ? 3.193 1.049 2.077 1.00 87.94 121 ALA A C 1
ATOM 964 O O . ALA A 1 121 ? 2.454 0.761 3.014 1.00 87.94 121 ALA A O 1
ATOM 965 N N . ASP A 1 122 ? 4.328 0.382 1.836 1.00 85.50 122 ASP A N 1
ATOM 966 C CA . ASP A 1 122 ? 4.850 -0.700 2.688 1.00 85.50 122 ASP A CA 1
ATOM 967 C C . ASP A 1 122 ? 5.269 -0.162 4.068 1.00 85.50 122 ASP A C 1
ATOM 969 O O . ASP A 1 122 ? 4.956 -0.767 5.095 1.00 85.50 122 ASP A O 1
ATOM 973 N N . ALA A 1 123 ? 5.913 1.009 4.108 1.00 81.69 123 ALA A N 1
ATOM 974 C CA . ALA A 1 123 ? 6.290 1.673 5.354 1.00 81.69 123 ALA A CA 1
ATOM 975 C C . ALA A 1 123 ? 5.062 2.062 6.190 1.00 81.69 123 ALA A C 1
ATOM 977 O O . ALA A 1 123 ? 5.018 1.776 7.387 1.00 81.69 123 ALA A O 1
ATOM 978 N N . ASP A 1 124 ? 4.045 2.659 5.562 1.00 88.75 124 ASP A N 1
ATOM 979 C CA . ASP A 1 124 ? 2.781 2.980 6.224 1.00 88.75 124 ASP A CA 1
ATOM 980 C C . ASP A 1 124 ? 2.089 1.721 6.752 1.00 88.75 124 ASP A C 1
ATOM 982 O O . ASP A 1 124 ? 1.700 1.692 7.918 1.00 88.75 124 ASP A O 1
ATOM 986 N N . TYR A 1 125 ? 2.022 0.651 5.953 1.00 91.94 125 TYR A N 1
ATOM 987 C CA . TYR A 1 125 ? 1.462 -0.629 6.386 1.00 91.94 125 TYR A CA 1
ATOM 988 C C . TYR A 1 125 ? 2.145 -1.153 7.658 1.00 91.94 125 TYR A C 1
ATOM 990 O O . TYR A 1 125 ? 1.462 -1.477 8.632 1.00 91.94 125 TYR A O 1
ATOM 998 N N . ARG A 1 126 ? 3.486 -1.197 7.678 1.00 89.19 126 ARG A N 1
ATOM 999 C CA . ARG A 1 126 ? 4.272 -1.669 8.834 1.00 89.19 126 ARG A CA 1
ATOM 1000 C C . ARG A 1 126 ? 4.074 -0.792 10.061 1.00 89.19 126 ARG A C 1
ATOM 1002 O O . ARG A 1 126 ? 3.847 -1.316 11.148 1.00 89.19 126 ARG A O 1
ATOM 1009 N N . ARG A 1 127 ? 4.128 0.529 9.877 1.00 89.19 127 ARG A N 1
ATOM 1010 C CA . ARG A 1 127 ? 3.897 1.504 10.944 1.00 89.19 127 ARG A CA 1
ATOM 1011 C C . ARG A 1 127 ? 2.515 1.317 11.550 1.00 89.19 127 ARG A C 1
ATOM 1013 O O . ARG A 1 127 ? 2.374 1.303 12.767 1.00 89.19 127 ARG A O 1
ATOM 1020 N N . TRP A 1 128 ? 1.495 1.140 10.714 1.00 94.44 128 TRP A N 1
ATOM 1021 C CA . TRP A 1 128 ? 0.139 0.955 11.204 1.00 94.44 128 TRP A CA 1
ATOM 1022 C C . TRP A 1 128 ? -0.009 -0.333 11.995 1.00 94.44 128 TRP A C 1
ATOM 1024 O O . TRP A 1 128 ? -0.638 -0.277 13.045 1.00 94.44 128 TRP A O 1
ATOM 1034 N N . GLN A 1 129 ? 0.627 -1.444 11.591 1.00 92.62 129 GLN A N 1
ATOM 1035 C CA . GLN A 1 129 ? 0.591 -2.695 12.367 1.00 92.62 129 GLN A CA 1
ATOM 1036 C C . GLN A 1 129 ? 1.009 -2.497 13.829 1.00 92.62 129 GLN A C 1
ATOM 1038 O O . GLN A 1 129 ? 0.385 -3.081 14.712 1.00 92.62 129 GLN A O 1
ATOM 1043 N N . GLN A 1 130 ? 1.991 -1.630 14.086 1.00 92.25 130 GLN A N 1
ATOM 1044 C CA . GLN A 1 130 ? 2.532 -1.363 15.423 1.00 92.25 130 GLN A CA 1
ATOM 1045 C C . GLN A 1 130 ? 1.654 -0.442 16.287 1.00 92.25 130 GLN A C 1
ATOM 1047 O O . GLN A 1 130 ? 1.840 -0.385 17.499 1.00 92.25 130 GLN A O 1
ATOM 1052 N N . ILE A 1 131 ? 0.702 0.284 15.695 1.00 93.69 131 ILE A N 1
ATOM 1053 C CA . ILE A 1 131 ? -0.153 1.233 16.418 1.00 93.69 131 ILE A CA 1
ATOM 1054 C C . ILE A 1 131 ? -1.492 0.561 16.731 1.00 93.69 131 ILE A C 1
ATOM 1056 O O . ILE A 1 131 ? -2.257 0.233 15.825 1.00 93.69 131 ILE A O 1
ATOM 1060 N N . GLU A 1 132 ? -1.784 0.345 18.011 1.00 92.38 132 GLU A N 1
ATOM 1061 C CA . GLU A 1 132 ? -2.937 -0.454 18.466 1.00 92.38 132 GLU A CA 1
ATOM 1062 C C . GLU A 1 132 ? -4.291 0.190 18.153 1.00 92.38 132 GLU A C 1
ATOM 1064 O O . GLU A 1 132 ? -5.204 -0.498 17.704 1.00 92.38 132 GLU A O 1
ATOM 1069 N N . PHE A 1 133 ? -4.386 1.513 18.299 1.00 94.75 133 PHE A N 1
ATOM 1070 C CA . PHE A 1 133 ? -5.617 2.273 18.069 1.00 94.75 133 PHE A CA 1
ATOM 1071 C C . PHE A 1 133 ? -5.928 2.536 16.587 1.00 94.75 133 PHE A C 1
ATOM 1073 O O . PHE A 1 133 ? -6.862 3.274 16.275 1.00 94.75 133 PHE A O 1
ATOM 1080 N N . ILE A 1 134 ? -5.147 1.982 15.655 1.00 97.31 134 ILE A N 1
ATOM 1081 C CA . ILE A 1 134 ? -5.509 1.975 14.235 1.00 97.31 134 ILE A CA 1
ATOM 1082 C C . ILE A 1 134 ? -6.368 0.744 13.982 1.00 97.31 134 ILE A C 1
ATOM 1084 O O . ILE A 1 134 ? -5.869 -0.379 14.024 1.00 97.31 134 ILE A O 1
ATOM 1088 N N . ILE A 1 135 ? -7.644 0.978 13.686 1.00 97.44 135 ILE A N 1
ATOM 1089 C CA . ILE A 1 135 ? -8.671 -0.063 13.561 1.00 97.44 135 ILE A CA 1
ATOM 1090 C C . ILE A 1 135 ? -8.877 -0.552 12.123 1.00 97.44 135 ILE A C 1
ATOM 1092 O O . ILE A 1 135 ? -9.536 -1.557 11.882 1.00 97.44 135 ILE A O 1
ATOM 1096 N N . GLY A 1 136 ? -8.294 0.136 11.148 1.00 98.00 136 GLY A N 1
ATOM 1097 C CA . GLY A 1 136 ? -8.390 -0.204 9.735 1.00 98.00 136 GLY A CA 1
ATOM 1098 C C . GLY A 1 136 ? -7.673 0.823 8.876 1.00 98.00 136 GLY A C 1
ATOM 1099 O O . GLY A 1 136 ? -7.015 1.733 9.390 1.00 98.00 136 GLY A O 1
ATOM 1100 N N . ILE A 1 137 ? -7.818 0.701 7.562 1.00 98.25 137 ILE A N 1
ATOM 1101 C CA . ILE A 1 137 ? -7.296 1.676 6.602 1.00 98.25 137 ILE A CA 1
ATOM 1102 C C . ILE A 1 137 ? -8.398 2.105 5.640 1.00 98.25 137 ILE A C 1
ATOM 1104 O O . ILE A 1 137 ? -9.265 1.317 5.282 1.00 98.25 137 ILE A O 1
ATOM 1108 N N . GLU A 1 138 ? -8.364 3.351 5.187 1.00 98.25 138 GLU A N 1
ATOM 1109 C CA . GLU A 1 138 ? -9.237 3.846 4.127 1.00 98.25 138 GLU A CA 1
ATOM 1110 C C . GLU A 1 138 ? -8.391 4.133 2.886 1.00 98.25 138 GLU A C 1
ATOM 1112 O O . GLU A 1 138 ? -7.503 4.988 2.904 1.00 98.25 138 GLU A O 1
ATOM 1117 N N . VAL A 1 139 ? -8.654 3.408 1.800 1.00 97.31 139 VAL A N 1
ATOM 1118 C CA . VAL A 1 139 ? -8.027 3.636 0.499 1.00 97.31 139 VAL A CA 1
ATOM 1119 C C . VAL A 1 139 ? -8.853 4.656 -0.273 1.00 97.31 139 VAL A C 1
ATOM 1121 O O . VAL A 1 139 ? -9.990 4.389 -0.663 1.00 97.31 139 VAL A O 1
ATOM 1124 N N . ARG A 1 140 ? -8.255 5.822 -0.522 1.00 95.19 140 ARG A N 1
ATOM 1125 C CA . ARG A 1 140 ? -8.872 6.952 -1.221 1.00 95.19 140 ARG A CA 1
ATOM 1126 C C . ARG A 1 140 ? -8.322 7.105 -2.629 1.00 95.19 140 ARG A C 1
ATOM 1128 O O . ARG A 1 140 ? -7.105 7.027 -2.850 1.00 95.19 140 ARG A O 1
ATOM 1135 N N . LEU A 1 141 ? -9.219 7.391 -3.572 1.00 93.00 141 LEU A N 1
ATOM 1136 C CA . LEU A 1 141 ? -8.831 7.785 -4.920 1.00 93.00 141 LEU A CA 1
ATOM 1137 C C . LEU A 1 141 ? -8.060 9.100 -4.901 1.00 93.00 141 LEU A C 1
ATOM 1139 O O . LEU A 1 141 ? -8.276 9.979 -4.070 1.00 93.00 141 LEU A O 1
ATOM 1143 N N . SER A 1 142 ? -7.150 9.238 -5.860 1.00 87.69 142 SER A N 1
ATOM 1144 C CA . SER A 1 142 ? -6.542 10.532 -6.144 1.00 87.69 142 SER A CA 1
ATOM 1145 C C . SER A 1 142 ? -7.532 11.412 -6.901 1.00 87.69 142 SER A C 1
ATOM 1147 O O . SER A 1 142 ? -8.124 10.953 -7.871 1.00 87.69 142 SER A O 1
ATOM 1149 N N . ASN A 1 143 ? -7.597 12.703 -6.566 1.00 83.88 143 ASN A N 1
ATOM 1150 C CA . ASN A 1 143 ? -8.381 13.700 -7.315 1.00 83.88 143 ASN A CA 1
ATOM 1151 C C . ASN A 1 143 ? -7.959 13.854 -8.792 1.00 83.88 143 ASN A C 1
ATOM 1153 O O . ASN A 1 143 ? -8.614 14.558 -9.548 1.00 83.88 143 ASN A O 1
ATOM 1157 N N . ASN A 1 144 ? -6.849 13.236 -9.207 1.00 81.00 144 ASN A N 1
ATOM 1158 C CA . ASN A 1 144 ? -6.373 13.216 -10.588 1.00 81.00 144 ASN A CA 1
ATOM 1159 C C . ASN A 1 144 ? -6.504 11.812 -11.194 1.00 81.00 144 ASN A C 1
ATOM 1161 O O . ASN A 1 144 ? -5.523 11.238 -11.690 1.00 81.00 144 ASN A O 1
ATOM 1165 N N . HIS A 1 145 ? -7.694 11.234 -11.066 1.00 81.25 145 HIS A N 1
ATOM 1166 C CA . HIS A 1 145 ? -8.066 9.978 -11.696 1.00 81.25 145 HIS A CA 1
ATOM 1167 C C . HIS A 1 145 ? -8.778 10.294 -13.023 1.00 81.25 145 HIS A C 1
ATOM 1169 O O . HIS A 1 145 ? -9.904 10.781 -13.013 1.00 81.25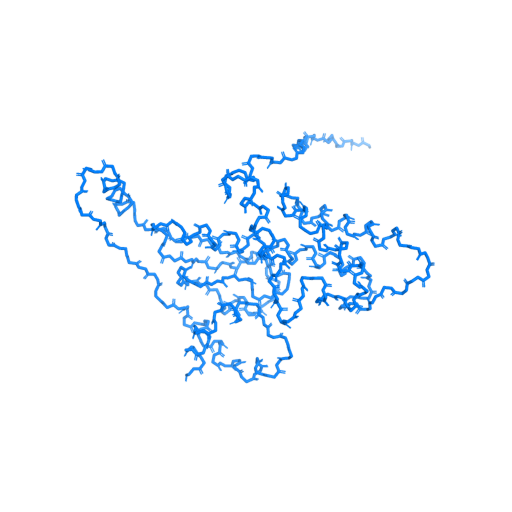 145 HIS A O 1
ATOM 1175 N N . PRO A 1 146 ? -8.087 10.162 -14.174 1.00 77.88 146 PRO A N 1
ATOM 1176 C CA . PRO A 1 146 ? -8.575 10.712 -15.439 1.00 77.88 146 PRO A CA 1
ATOM 1177 C C . PRO A 1 146 ? -9.638 9.839 -16.115 1.00 77.88 146 PRO A C 1
ATOM 1179 O O . PRO A 1 146 ? -10.303 10.298 -17.039 1.00 77.88 146 PRO A O 1
ATOM 1182 N N . ARG A 1 147 ? -9.741 8.563 -15.731 1.00 85.19 147 ARG A N 1
ATOM 1183 C CA . ARG A 1 147 ? -10.637 7.584 -16.343 1.00 85.19 147 ARG A CA 1
ATOM 1184 C C . ARG A 1 147 ? -10.872 6.454 -15.365 1.00 85.19 147 ARG A C 1
ATOM 1186 O O . ARG A 1 147 ? -9.884 5.877 -14.928 1.00 85.19 147 ARG A O 1
ATOM 1193 N N . TYR A 1 148 ? -12.138 6.080 -15.197 1.00 89.19 148 TYR A N 1
ATOM 1194 C CA . TYR A 1 148 ? -12.566 4.907 -14.443 1.00 89.19 148 TYR A CA 1
ATOM 1195 C C . TYR A 1 148 ? -11.663 3.686 -14.673 1.00 89.19 148 TYR A C 1
ATOM 1197 O O . TYR A 1 148 ? -11.437 3.268 -15.817 1.00 89.19 148 TYR A O 1
ATOM 1205 N N . ASP A 1 149 ? -11.152 3.120 -13.586 1.00 90.50 149 ASP A N 1
ATOM 1206 C CA . ASP A 1 149 ? -10.339 1.916 -13.570 1.00 90.50 149 ASP A CA 1
ATOM 1207 C C . ASP A 1 149 ? -10.550 1.119 -12.271 1.00 90.50 149 ASP A C 1
ATOM 1209 O O . ASP A 1 149 ? -11.475 1.355 -11.502 1.00 90.50 149 ASP A O 1
ATOM 1213 N N . VAL A 1 150 ? -9.689 0.128 -12.025 1.00 91.50 150 VAL A N 1
ATOM 1214 C CA . VAL A 1 150 ? -9.750 -0.716 -10.821 1.00 91.50 150 VAL A CA 1
ATOM 1215 C C . VAL A 1 150 ? -9.739 0.084 -9.509 1.00 91.50 150 VAL A C 1
ATOM 1217 O O . VAL A 1 150 ? -10.231 -0.404 -8.500 1.00 91.50 150 VAL A O 1
ATOM 1220 N N . CYS A 1 151 ? -9.179 1.295 -9.478 1.00 94.06 151 CYS A N 1
ATOM 1221 C CA . CYS A 1 151 ? -9.146 2.107 -8.266 1.00 94.06 151 CYS A CA 1
ATOM 1222 C C . CYS A 1 151 ? -10.532 2.503 -7.778 1.00 94.06 151 CYS A C 1
ATOM 1224 O O . CYS A 1 151 ? -10.695 2.617 -6.567 1.00 94.06 151 CYS A O 1
ATOM 1226 N N . ASP A 1 152 ? -11.475 2.742 -8.689 1.00 94.44 152 ASP A N 1
ATOM 1227 C CA . ASP A 1 152 ? -12.832 3.183 -8.366 1.00 94.44 152 ASP A CA 1
ATOM 1228 C C . ASP A 1 152 ? -13.593 2.100 -7.603 1.00 94.44 152 ASP A C 1
ATOM 1230 O O . ASP A 1 152 ? -14.171 2.364 -6.549 1.00 94.44 152 ASP A O 1
ATOM 1234 N N . ASP A 1 153 ? -13.517 0.863 -8.094 1.00 94.69 153 ASP A N 1
ATOM 1235 C CA . ASP A 1 153 ? -14.154 -0.297 -7.468 1.00 94.69 153 ASP A CA 1
ATOM 1236 C C . ASP A 1 153 ? -13.454 -0.733 -6.180 1.00 94.69 153 ASP A C 1
ATOM 1238 O O . ASP A 1 153 ? -14.093 -1.195 -5.235 1.00 94.69 153 ASP A O 1
ATOM 1242 N N . MET A 1 154 ? -12.132 -0.571 -6.130 1.00 95.44 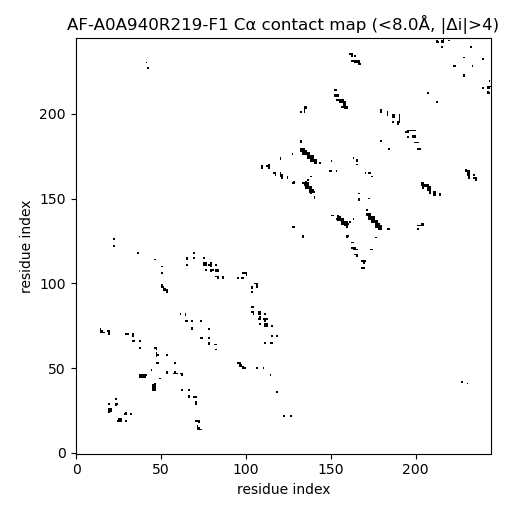154 MET A N 1
ATOM 1243 C CA . MET A 1 154 ? -11.310 -0.975 -4.991 1.00 95.44 154 MET A CA 1
ATOM 1244 C C . MET A 1 154 ? -11.172 0.133 -3.933 1.00 95.44 154 MET A C 1
ATOM 1246 O O . MET A 1 154 ? -10.406 -0.010 -2.979 1.00 95.44 154 MET A O 1
ATOM 1250 N N . ALA A 1 155 ? -11.865 1.259 -4.067 1.00 96.38 155 ALA A N 1
ATOM 1251 C CA . ALA A 1 155 ? -11.889 2.300 -3.045 1.00 96.38 155 ALA A CA 1
ATOM 1252 C C . ALA A 1 155 ? -12.679 1.856 -1.814 1.00 96.38 155 ALA A C 1
ATOM 1254 O O . ALA A 1 155 ? -13.713 1.204 -1.941 1.00 96.38 155 ALA A O 1
ATOM 1255 N N . GLY A 1 156 ? -12.257 2.284 -0.625 1.00 97.62 156 GLY A N 1
ATOM 1256 C CA . GLY A 1 156 ? -13.060 2.102 0.582 1.00 97.62 156 GLY A CA 1
ATOM 1257 C C . GLY A 1 156 ? -12.252 1.741 1.816 1.00 97.62 156 GLY A C 1
ATOM 1258 O O . GLY A 1 156 ? -11.043 1.964 1.880 1.00 97.62 156 GLY A O 1
ATOM 1259 N N . ARG A 1 157 ? -12.953 1.218 2.821 1.00 98.19 157 ARG A N 1
ATOM 1260 C CA . ARG A 1 157 ? -12.391 0.829 4.117 1.00 98.19 157 ARG A CA 1
ATOM 1261 C C . ARG A 1 157 ? -11.971 -0.631 4.078 1.00 98.19 157 ARG A C 1
ATOM 1263 O O . ARG A 1 157 ? -12.739 -1.471 3.637 1.00 98.19 157 ARG A O 1
ATOM 1270 N N . TYR A 1 158 ? -10.762 -0.903 4.534 1.00 98.25 158 TYR A N 1
ATOM 1271 C CA . TYR A 1 158 ? -10.164 -2.226 4.561 1.00 98.25 158 TYR A CA 1
ATOM 1272 C C . TYR A 1 158 ? -9.680 -2.558 5.971 1.00 98.25 158 TYR A C 1
ATOM 1274 O O . TYR A 1 158 ? -9.372 -1.641 6.750 1.00 98.25 158 TYR A O 1
ATOM 1282 N N . PRO A 1 159 ? -9.519 -3.853 6.276 1.00 97.31 159 PRO A N 1
ATOM 1283 C CA . PRO A 1 159 ? -8.901 -4.286 7.513 1.00 97.31 159 PRO A CA 1
ATOM 1284 C C . PRO A 1 159 ? -7.495 -3.732 7.656 1.00 97.31 159 PRO A C 1
ATOM 1286 O O . PRO A 1 159 ? -6.777 -3.531 6.673 1.00 97.31 159 PRO A O 1
ATOM 1289 N N . LYS A 1 160 ? -7.059 -3.539 8.902 1.00 95.81 160 LYS A N 1
ATOM 1290 C CA . LYS A 1 160 ? -5.693 -3.091 9.210 1.00 95.81 160 LYS A CA 1
ATOM 1291 C C . LYS A 1 160 ? -4.636 -4.021 8.600 1.00 95.81 160 LYS A C 1
ATOM 1293 O O . LYS A 1 160 ? -3.564 -3.573 8.203 1.00 95.81 160 LYS A O 1
ATOM 1298 N N . THR A 1 161 ? -4.950 -5.309 8.520 1.00 95.31 161 THR A N 1
ATOM 1299 C CA . THR A 1 161 ? -4.096 -6.369 7.972 1.00 95.31 161 THR A CA 1
ATOM 1300 C C . THR A 1 161 ? -4.010 -6.349 6.445 1.00 95.31 161 THR A C 1
ATOM 1302 O O . THR A 1 161 ? -3.141 -7.009 5.878 1.00 95.31 161 THR A O 1
ATOM 1305 N N . PHE A 1 162 ? -4.853 -5.573 5.756 1.00 97.12 162 PHE A N 1
ATOM 1306 C CA . PHE A 1 162 ? -4.802 -5.466 4.305 1.00 97.12 162 PHE A CA 1
ATOM 1307 C C . PHE A 1 162 ? -3.582 -4.658 3.849 1.00 97.12 162 PHE A C 1
ATOM 1309 O O . PHE A 1 162 ? -3.458 -3.451 4.072 1.00 97.12 162 PHE A O 1
ATOM 1316 N N . HIS A 1 163 ? -2.675 -5.314 3.135 1.00 95.69 163 HIS A N 1
ATOM 1317 C CA . HIS A 1 163 ? -1.449 -4.708 2.645 1.00 95.69 163 HIS A CA 1
ATOM 1318 C C . HIS A 1 163 ? -1.682 -3.998 1.303 1.00 95.69 163 HIS A C 1
ATOM 1320 O O . HIS A 1 163 ? -1.554 -4.586 0.221 1.00 95.69 163 HIS A O 1
ATOM 1326 N N . PHE A 1 164 ? -2.005 -2.704 1.363 1.00 95.69 164 PHE A N 1
ATOM 1327 C CA . PHE A 1 164 ? -2.237 -1.873 0.180 1.00 95.69 164 PHE A CA 1
ATOM 1328 C C . PHE A 1 164 ? -0.933 -1.492 -0.545 1.00 95.69 164 PHE A C 1
ATOM 1330 O O . PHE A 1 164 ? -0.349 -0.437 -0.322 1.00 95.69 164 PHE A O 1
ATOM 1337 N N . LEU A 1 165 ? -0.505 -2.318 -1.500 1.00 92.19 165 LEU A N 1
ATOM 1338 C CA . LEU A 1 165 ? 0.658 -2.062 -2.368 1.00 92.19 165 LEU A CA 1
ATOM 1339 C C . LEU A 1 165 ? 0.274 -1.417 -3.702 1.00 92.19 165 LEU A C 1
ATOM 1341 O O . LEU A 1 165 ? 0.782 -1.809 -4.753 1.00 92.19 165 LEU A O 1
ATOM 1345 N N . LYS A 1 166 ? -0.626 -0.429 -3.647 1.00 92.75 166 LYS A N 1
ATOM 1346 C CA . LYS A 1 166 ? -1.243 0.225 -4.811 1.00 92.75 166 LYS A CA 1
ATOM 1347 C C . LYS A 1 166 ? -2.015 -0.748 -5.725 1.00 92.75 166 LYS A C 1
ATOM 1349 O O . LYS A 1 166 ? -1.725 -1.938 -5.820 1.00 92.75 166 LYS A O 1
ATOM 1354 N N . TRP A 1 167 ? -3.011 -0.236 -6.447 1.00 92.75 167 TRP A N 1
ATOM 1355 C CA . TRP A 1 167 ? -3.835 -1.083 -7.323 1.00 92.75 167 TRP A CA 1
ATOM 1356 C C . TRP A 1 167 ? -3.154 -1.414 -8.653 1.00 92.75 167 TRP A C 1
ATOM 1358 O O . TRP A 1 167 ? -3.268 -2.530 -9.159 1.00 92.75 167 TRP A O 1
ATOM 1368 N N . HIS A 1 168 ? -2.402 -0.459 -9.199 1.00 88.00 168 HIS A N 1
ATOM 1369 C CA . HIS A 1 168 ? -1.715 -0.585 -10.480 1.00 88.00 168 HIS A CA 1
ATOM 1370 C C . HIS A 1 168 ? -0.446 0.280 -10.529 1.00 88.00 168 HIS A C 1
ATOM 1372 O O . HIS A 1 168 ? -0.177 1.110 -9.656 1.00 88.00 168 HIS A O 1
ATOM 1378 N N . VAL A 1 169 ? 0.348 0.110 -11.587 1.00 85.44 169 VAL A N 1
ATOM 1379 C CA . VAL A 1 169 ? 1.554 0.922 -11.804 1.00 85.44 169 VAL A CA 1
ATOM 1380 C C . VAL A 1 169 ? 1.175 2.388 -12.027 1.00 85.44 169 VAL A C 1
ATOM 1382 O O . VAL A 1 169 ? 0.190 2.680 -12.701 1.00 85.44 169 VAL A O 1
ATOM 1385 N N . ASN A 1 170 ? 1.973 3.315 -11.482 1.00 82.94 170 ASN A N 1
ATOM 1386 C CA . ASN A 1 170 ? 1.701 4.763 -11.462 1.00 82.94 170 ASN A CA 1
ATOM 1387 C C . ASN A 1 170 ? 0.404 5.162 -10.732 1.00 82.94 170 ASN A C 1
ATOM 1389 O O . ASN A 1 170 ? -0.059 6.293 -10.893 1.00 82.94 170 ASN A O 1
ATOM 1393 N N . CYS A 1 171 ? -0.172 4.273 -9.923 1.00 88.75 171 CYS A N 1
ATOM 1394 C CA . CYS A 1 171 ? -1.320 4.602 -9.091 1.00 88.75 171 CYS A CA 1
ATOM 1395 C C . CYS A 1 171 ? -0.965 5.723 -8.102 1.00 88.75 171 CYS A C 1
ATOM 1397 O O . CYS A 1 171 ? 0.108 5.730 -7.484 1.00 88.75 171 CYS A O 1
ATOM 1399 N N . ARG A 1 172 ? -1.882 6.687 -7.990 1.00 89.00 172 ARG A N 1
ATOM 1400 C CA . ARG A 1 172 ? -1.769 7.867 -7.120 1.00 89.00 172 ARG A CA 1
ATOM 1401 C C . ARG A 1 172 ? -2.663 7.782 -5.886 1.00 89.00 172 ARG A C 1
ATOM 1403 O O . ARG A 1 172 ? -2.598 8.673 -5.048 1.00 89.00 172 ARG A O 1
ATOM 1410 N N . CYS A 1 173 ? -3.487 6.742 -5.789 1.00 92.69 173 CYS A N 1
ATOM 1411 C CA . CYS A 1 173 ? -4.356 6.510 -4.645 1.00 92.69 173 CYS A CA 1
ATOM 1412 C C . CYS A 1 173 ? -3.520 6.319 -3.379 1.00 92.69 173 CYS A C 1
ATOM 1414 O O . CYS A 1 173 ? -2.388 5.813 -3.423 1.00 92.69 173 CYS A O 1
ATOM 1416 N N . ILE A 1 174 ? -4.075 6.738 -2.252 1.00 93.44 174 ILE A N 1
ATOM 1417 C CA . ILE A 1 174 ? -3.412 6.710 -0.950 1.00 93.44 174 ILE A CA 1
ATOM 1418 C C . ILE A 1 174 ? -4.243 5.879 0.015 1.00 93.44 174 ILE A C 1
ATOM 1420 O O . ILE A 1 174 ? -5.457 5.795 -0.135 1.00 93.44 174 ILE A O 1
ATOM 1424 N N . ALA A 1 175 ? -3.580 5.274 0.992 1.00 96.44 175 ALA A N 1
ATOM 1425 C CA . ALA A 1 175 ? -4.257 4.751 2.162 1.00 96.44 175 ALA A CA 1
ATOM 1426 C C . ALA A 1 175 ? -4.037 5.736 3.308 1.00 96.44 175 ALA A C 1
ATOM 1428 O O . ALA A 1 175 ? -2.970 6.345 3.406 1.00 96.44 175 ALA A O 1
ATOM 1429 N N . ILE A 1 176 ? -5.041 5.886 4.157 1.00 96.94 176 ILE A N 1
ATOM 1430 C CA . ILE A 1 176 ? -4.939 6.614 5.418 1.00 96.94 176 ILE A CA 1
ATOM 1431 C C . ILE A 1 176 ? -5.403 5.701 6.558 1.00 96.94 176 ILE A C 1
ATOM 1433 O O . ILE A 1 176 ? -6.238 4.825 6.324 1.00 96.94 176 ILE A O 1
ATOM 1437 N N . PRO A 1 177 ? -4.888 5.872 7.784 1.00 97.69 177 PRO A N 1
ATOM 1438 C CA . PRO A 1 177 ? -5.330 5.059 8.904 1.00 97.69 177 PRO A CA 1
ATOM 1439 C C . PRO A 1 177 ? -6.721 5.492 9.373 1.00 97.69 177 PRO A C 1
ATOM 1441 O O . PRO A 1 177 ? -7.025 6.684 9.438 1.00 97.69 177 PRO A O 1
ATOM 1444 N N . ILE A 1 178 ? -7.545 4.518 9.747 1.00 98.00 178 ILE A N 1
ATOM 1445 C CA . ILE A 1 178 ? -8.787 4.744 10.483 1.00 98.00 178 ILE A CA 1
ATOM 1446 C C . ILE A 1 178 ? -8.440 4.620 11.965 1.00 98.00 178 ILE A C 1
ATOM 1448 O O . ILE A 1 178 ? -7.963 3.574 12.408 1.00 98.00 178 ILE A O 1
ATOM 1452 N N . LEU A 1 179 ? -8.639 5.699 12.717 1.00 97.12 179 LEU A N 1
ATOM 1453 C CA . LEU A 1 179 ? -8.362 5.733 14.150 1.00 97.12 179 LEU A CA 1
ATOM 1454 C C . LEU A 1 179 ? -9.583 5.264 14.943 1.00 97.12 179 LEU A C 1
ATOM 1456 O O . LEU A 1 179 ? -10.720 5.532 14.553 1.00 97.12 179 LEU A O 1
ATOM 1460 N N . ALA A 1 180 ? -9.334 4.613 16.076 1.00 96.50 180 ALA A N 1
ATOM 1461 C CA . ALA A 1 180 ? -10.332 4.421 17.115 1.00 96.50 180 ALA A CA 1
ATOM 1462 C C . ALA A 1 180 ? -10.845 5.774 17.641 1.00 96.50 180 ALA A C 1
ATOM 1464 O O . ALA A 1 180 ? -10.200 6.820 17.469 1.00 96.50 180 ALA A O 1
ATOM 1465 N N . SER A 1 181 ? -12.003 5.743 18.303 1.00 96.50 181 SER A N 1
ATOM 1466 C CA . SER A 1 181 ? -12.578 6.926 18.947 1.00 96.50 181 SER A CA 1
ATOM 1467 C C . SER A 1 181 ? -11.601 7.545 19.951 1.00 96.50 181 SER A C 1
ATOM 1469 O O . SER A 1 181 ? -10.735 6.857 20.490 1.00 96.50 181 SER A O 1
ATOM 1471 N N . GLU A 1 182 ? -11.745 8.850 20.200 1.00 95.88 182 GLU A N 1
ATOM 1472 C CA . GLU A 1 182 ? -10.936 9.564 21.202 1.00 95.88 182 GLU A CA 1
ATOM 1473 C C . GLU A 1 182 ? -10.979 8.845 22.553 1.00 95.88 182 GLU A C 1
ATOM 1475 O O . GLU A 1 182 ? -9.940 8.459 23.070 1.00 95.88 182 GLU A O 1
ATOM 1480 N N . LYS A 1 183 ? -12.186 8.513 23.021 1.00 95.38 183 LYS A N 1
ATOM 1481 C CA . LYS A 1 183 ? -12.410 7.786 24.272 1.00 95.38 183 LYS A CA 1
ATOM 1482 C C . LYS A 1 183 ? -11.599 6.486 24.376 1.00 95.38 183 LYS A C 1
ATOM 1484 O O . LYS A 1 183 ? -10.953 6.251 25.384 1.00 95.38 183 LYS A O 1
ATOM 1489 N N . LEU A 1 184 ? -11.599 5.639 23.340 1.00 95.56 184 LEU A N 1
ATOM 1490 C CA . LEU A 1 184 ? -10.836 4.379 23.374 1.00 95.56 184 LEU A CA 1
ATOM 1491 C C . LEU A 1 184 ? -9.318 4.613 23.346 1.00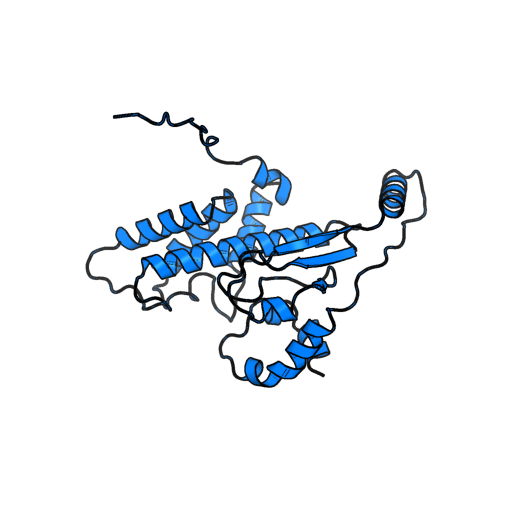 95.56 184 LEU A C 1
ATOM 1493 O O . LEU A 1 184 ? -8.552 3.759 23.788 1.00 95.56 184 LEU A O 1
ATOM 1497 N N . ARG A 1 185 ? -8.865 5.746 22.798 1.00 95.25 185 ARG A N 1
ATOM 1498 C CA . ARG A 1 185 ? -7.450 6.131 22.826 1.00 95.25 185 ARG A CA 1
ATOM 1499 C C . ARG A 1 185 ? -7.032 6.636 24.200 1.00 95.25 185 ARG A C 1
ATOM 1501 O O . ARG A 1 185 ? -5.975 6.218 24.657 1.00 95.25 185 ARG A O 1
ATOM 1508 N N . GLU A 1 186 ? -7.866 7.440 24.851 1.00 95.31 186 GLU A N 1
ATOM 1509 C CA . GLU A 1 186 ? -7.679 7.860 26.246 1.00 95.31 186 GLU A CA 1
ATOM 1510 C C . GLU A 1 186 ? -7.658 6.637 27.180 1.00 95.31 186 GLU A C 1
ATOM 1512 O O . GLU A 1 186 ? -6.710 6.451 27.934 1.00 95.31 186 GLU A O 1
ATOM 1517 N N . GLU A 1 187 ? -8.614 5.709 27.037 1.00 95.88 187 GLU A N 1
ATOM 1518 C CA . GLU A 1 187 ? -8.635 4.456 27.813 1.00 95.88 187 GLU A CA 1
ATOM 1519 C C . GLU A 1 187 ? -7.374 3.598 27.586 1.00 95.88 187 GLU A C 1
ATOM 1521 O O . GLU A 1 187 ? -6.890 2.927 28.502 1.00 95.88 187 GLU A O 1
ATOM 1526 N N . LEU A 1 188 ? -6.820 3.603 26.367 1.00 95.62 188 LEU A N 1
ATOM 1527 C CA . LEU A 1 188 ? -5.570 2.900 26.065 1.00 95.62 188 LEU A CA 1
ATOM 1528 C C . LEU A 1 188 ? -4.376 3.584 26.733 1.00 95.62 188 LEU A C 1
ATOM 1530 O O . LEU A 1 188 ? -3.457 2.894 27.175 1.00 95.62 188 LEU A O 1
ATOM 1534 N N . GLU A 1 189 ? -4.364 4.913 26.764 1.00 94.88 189 GLU A N 1
ATOM 1535 C CA . GLU A 1 189 ? -3.331 5.702 27.427 1.00 94.88 189 GLU A CA 1
ATOM 1536 C C . GLU A 1 189 ? -3.342 5.449 28.936 1.00 94.88 189 GLU A C 1
ATOM 1538 O O . GLU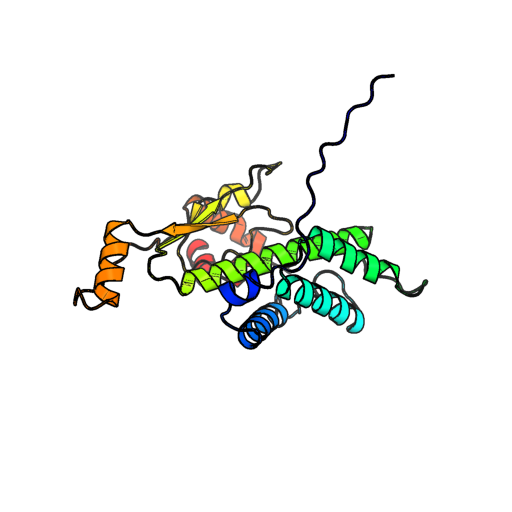 A 1 189 ? -2.312 5.050 29.479 1.00 94.88 189 GLU A O 1
ATOM 1543 N N . ASP A 1 190 ? -4.508 5.524 29.579 1.00 96.06 190 ASP A N 1
ATOM 1544 C CA . ASP A 1 190 ? -4.680 5.202 30.999 1.00 96.06 190 ASP A CA 1
ATOM 1545 C C . ASP A 1 190 ? -4.210 3.781 31.324 1.00 96.06 190 ASP A C 1
ATOM 1547 O O . ASP A 1 190 ? -3.499 3.559 32.308 1.00 96.06 190 ASP A O 1
ATOM 1551 N N . TYR A 1 191 ? -4.555 2.806 30.477 1.00 95.69 191 TYR A N 1
ATOM 1552 C CA . TYR A 1 191 ? -4.077 1.432 30.622 1.00 95.69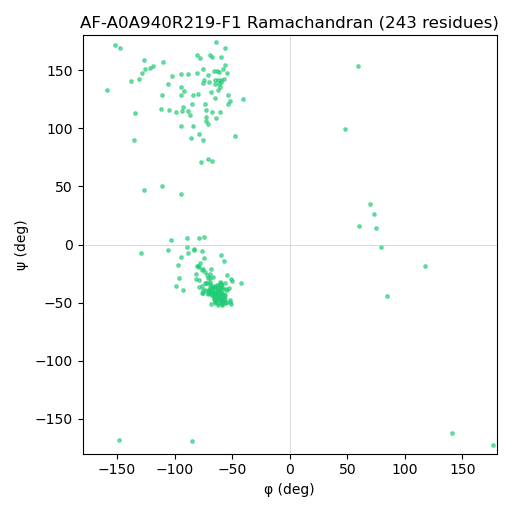 191 TYR A CA 1
ATOM 1553 C C . TYR A 1 191 ? -2.546 1.336 30.523 1.00 95.69 191 TYR A C 1
ATOM 1555 O O . TYR A 1 191 ? -1.907 0.675 31.341 1.00 95.69 191 TYR A O 1
ATOM 1563 N N . LYS A 1 192 ? -1.928 2.021 29.552 1.00 93.81 192 LYS A N 1
ATOM 1564 C CA . LYS A 1 192 ? -0.465 2.024 29.373 1.00 93.81 192 LYS A CA 1
ATOM 1565 C C . LYS A 1 192 ? 0.281 2.754 30.487 1.00 93.81 192 LYS A C 1
ATOM 1567 O O . LYS A 1 192 ? 1.421 2.393 30.770 1.00 93.81 192 LYS A O 1
ATOM 1572 N N . LEU A 1 193 ? -0.346 3.752 31.105 1.00 96.38 193 LEU A N 1
ATOM 1573 C CA . LEU A 1 193 ? 0.186 4.485 32.255 1.00 96.38 193 LEU A CA 1
ATOM 1574 C C . LEU A 1 193 ? -0.064 3.768 33.593 1.00 96.38 193 LEU A C 1
ATOM 1576 O O . LEU A 1 193 ? 0.421 4.228 34.624 1.00 96.38 193 LEU A O 1
ATOM 1580 N N . GLY A 1 194 ? -0.797 2.648 33.596 1.00 95.19 194 GLY A N 1
ATOM 1581 C CA . GLY A 1 194 ? -1.150 1.911 34.813 1.00 95.19 194 GLY A CA 1
ATOM 1582 C C . GLY A 1 194 ? -2.241 2.581 35.656 1.00 95.19 194 GLY A C 1
ATOM 1583 O O . GLY A 1 194 ? -2.447 2.196 36.804 1.00 95.19 194 GLY A O 1
ATOM 1584 N N . LEU A 1 195 ? -2.946 3.569 35.096 1.00 95.00 195 LEU A N 1
ATOM 1585 C CA . LEU A 1 195 ? -4.106 4.225 35.712 1.00 95.00 195 LEU A CA 1
ATOM 1586 C C . LEU A 1 195 ? -5.381 3.375 35.574 1.00 95.00 195 LEU A C 1
ATOM 1588 O O . LEU A 1 195 ? -6.332 3.543 36.335 1.00 95.00 195 LEU A O 1
ATOM 1592 N N . SER A 1 196 ? -5.385 2.429 34.630 1.00 93.25 196 SER A N 1
ATOM 1593 C CA . SER A 1 196 ? -6.432 1.424 34.440 1.00 93.25 196 SER A CA 1
ATOM 1594 C C . SER A 1 196 ? -5.828 0.025 34.312 1.00 93.25 196 SER A C 1
ATOM 1596 O O . SER A 1 196 ? -4.817 -0.172 33.644 1.00 93.25 196 SER A O 1
ATOM 1598 N N . ASN A 1 197 ? -6.494 -0.981 34.885 1.00 93.06 197 ASN A N 1
ATOM 1599 C CA . ASN A 1 197 ? -6.133 -2.396 34.708 1.00 93.06 197 ASN A CA 1
ATOM 1600 C C . ASN A 1 197 ? -6.813 -3.040 33.489 1.00 93.06 197 ASN A C 1
ATOM 1602 O O . ASN A 1 197 ? -6.529 -4.189 33.149 1.00 93.06 197 ASN A O 1
ATOM 1606 N N . LYS A 1 198 ? -7.740 -2.327 32.840 1.00 92.75 198 LYS A N 1
ATOM 1607 C CA . LYS A 1 198 ? -8.523 -2.842 31.719 1.00 92.75 198 LYS A CA 1
ATOM 1608 C C . LYS A 1 198 ? -8.014 -2.241 30.417 1.00 92.75 198 LYS A C 1
ATOM 1610 O O . LYS A 1 198 ? -8.154 -1.043 30.192 1.00 92.75 198 LYS A O 1
ATOM 1615 N N . LYS A 1 199 ? -7.492 -3.097 29.540 1.00 92.94 199 LYS A N 1
ATOM 1616 C CA . LYS A 1 199 ? -7.192 -2.719 28.159 1.00 92.94 199 LYS A CA 1
ATOM 1617 C C . LYS A 1 199 ? -8.507 -2.468 27.404 1.00 92.94 199 LYS A C 1
ATOM 1619 O O . LYS A 1 199 ? -9.399 -3.318 27.503 1.00 92.94 199 LYS A O 1
ATOM 1624 N N . PRO A 1 200 ? -8.652 -1.350 26.671 1.00 93.94 200 PRO A N 1
ATOM 1625 C CA . PRO A 1 200 ? -9.842 -1.114 25.864 1.00 93.94 200 PRO A CA 1
ATOM 1626 C C . PRO A 1 200 ? -9.943 -2.131 24.730 1.00 93.94 200 PRO A C 1
ATOM 1628 O O . PRO A 1 200 ? -8.931 -2.603 24.202 1.00 93.94 200 PRO A O 1
ATOM 1631 N N . ASP A 1 201 ? -11.180 -2.433 24.354 1.00 94.00 201 ASP A N 1
ATOM 1632 C CA . ASP A 1 201 ? -11.481 -3.259 23.194 1.00 94.00 201 ASP A CA 1
ATOM 1633 C C . ASP A 1 201 ? -11.740 -2.369 21.975 1.00 94.00 201 ASP A C 1
ATOM 1635 O O . ASP A 1 201 ? -12.421 -1.344 22.065 1.00 94.00 201 ASP A O 1
ATOM 1639 N N . PHE A 1 202 ? -11.164 -2.740 20.837 1.00 94.00 202 PHE A N 1
ATOM 1640 C CA . PHE A 1 202 ? -11.217 -1.943 19.618 1.00 94.00 202 PHE A CA 1
ATOM 1641 C C . PHE A 1 202 ? -12.083 -2.637 18.573 1.00 94.00 202 PHE A C 1
ATOM 1643 O O . PHE A 1 202 ? -11.831 -3.775 18.194 1.00 94.00 202 PHE A O 1
ATOM 1650 N N . ASN A 1 203 ? -13.043 -1.899 18.018 1.00 93.56 203 ASN A N 1
ATOM 1651 C CA . ASN A 1 203 ? -13.847 -2.376 16.897 1.00 93.56 203 ASN A CA 1
ATOM 1652 C C . ASN A 1 203 ? -13.048 -2.243 15.594 1.00 93.56 203 ASN A C 1
ATOM 1654 O O . ASN A 1 203 ? -13.000 -1.164 14.995 1.00 93.56 203 ASN A O 1
ATOM 1658 N N . TYR A 1 204 ? -12.388 -3.325 15.182 1.00 95.06 204 TYR A N 1
ATOM 1659 C CA . TYR A 1 204 ? -11.614 -3.380 13.943 1.00 95.06 204 TYR A CA 1
ATOM 1660 C C . TYR A 1 204 ? -12.515 -3.478 12.706 1.00 95.06 204 TYR A C 1
ATOM 1662 O O . TYR A 1 204 ? -13.617 -4.015 12.747 1.00 95.06 204 TYR A O 1
ATOM 1670 N N . VAL A 1 205 ? -12.029 -2.959 11.577 1.00 96.12 205 VAL A N 1
ATOM 1671 C CA . VAL A 1 205 ? -12.607 -3.268 10.265 1.00 96.12 205 VAL A CA 1
ATOM 1672 C C . VAL A 1 205 ? -12.195 -4.694 9.907 1.00 96.12 205 VAL A C 1
ATOM 1674 O O . VAL A 1 205 ? -10.998 -4.974 9.827 1.00 96.12 205 VAL A O 1
ATOM 1677 N N . GLU A 1 206 ? -13.166 -5.578 9.696 1.00 94.00 206 GLU A N 1
ATOM 1678 C CA . GLU A 1 206 ? -12.915 -7.009 9.459 1.00 94.00 206 GLU A CA 1
ATOM 1679 C C . GLU A 1 206 ? -12.945 -7.384 7.976 1.00 94.00 206 GLU A C 1
ATOM 1681 O O . GLU A 1 206 ? -12.110 -8.168 7.520 1.00 94.00 206 GLU A O 1
ATOM 1686 N N . ASP A 1 207 ? -13.821 -6.738 7.205 1.00 94.94 207 ASP A N 1
ATOM 1687 C CA . ASP A 1 207 ? -14.051 -7.055 5.798 1.00 94.94 207 ASP A CA 1
ATOM 1688 C C . ASP A 1 207 ? -13.533 -5.983 4.836 1.00 94.94 207 ASP A C 1
ATOM 1690 O O . ASP A 1 207 ? -13.357 -4.806 5.169 1.00 94.94 207 ASP A O 1
ATOM 1694 N N . ILE A 1 208 ? -13.287 -6.411 3.597 1.00 96.81 208 ILE A N 1
ATOM 1695 C CA . ILE A 1 208 ? -13.025 -5.506 2.473 1.00 96.81 208 ILE A CA 1
ATOM 1696 C C . ILE A 1 208 ? -14.340 -4.895 1.956 1.00 96.81 208 ILE A C 1
ATOM 1698 O O . ILE A 1 208 ? -15.400 -5.479 2.164 1.00 96.81 208 ILE A O 1
ATOM 1702 N N . PRO A 1 209 ? -14.306 -3.773 1.213 1.00 97.06 209 PRO A N 1
ATOM 1703 C CA . PRO A 1 209 ? -15.520 -3.182 0.655 1.00 97.06 209 PRO A CA 1
ATOM 1704 C C . PRO A 1 209 ? -16.261 -4.141 -0.289 1.00 97.06 209 PRO A C 1
ATOM 1706 O O . PRO A 1 209 ? -15.632 -4.789 -1.128 1.00 97.06 209 PRO A O 1
ATOM 1709 N N . ASP A 1 210 ? -17.596 -4.138 -0.257 1.00 96.25 210 ASP A N 1
ATOM 1710 C CA . ASP A 1 210 ? -18.432 -4.995 -1.121 1.00 96.25 210 ASP A CA 1
ATOM 1711 C C . ASP A 1 210 ? -18.134 -4.819 -2.613 1.00 96.25 210 ASP A C 1
ATOM 1713 O O . ASP A 1 210 ? -18.100 -5.788 -3.376 1.00 96.25 210 ASP A O 1
ATOM 1717 N N . LYS A 1 211 ? -17.867 -3.577 -3.040 1.00 96.12 211 LYS A N 1
ATOM 1718 C CA . LYS A 1 211 ? -17.459 -3.269 -4.419 1.00 96.12 211 LYS A CA 1
ATOM 1719 C C . LYS A 1 211 ? -16.131 -3.929 -4.781 1.00 96.12 211 LYS A C 1
ATOM 1721 O O . LYS A 1 211 ? -16.009 -4.490 -5.867 1.00 96.12 211 LYS A O 1
ATOM 1726 N N . ALA A 1 212 ? -15.172 -3.934 -3.857 1.00 96.44 212 ALA A N 1
ATOM 1727 C CA . ALA A 1 212 ? -13.879 -4.577 -4.052 1.00 96.44 212 ALA A CA 1
ATOM 1728 C C . ALA A 1 212 ? -14.027 -6.103 -4.129 1.00 96.44 212 ALA A C 1
ATOM 1730 O O . ALA A 1 212 ? -13.460 -6.734 -5.022 1.00 96.44 212 ALA A O 1
ATOM 1731 N N . SER A 1 213 ? -14.838 -6.690 -3.244 1.00 96.19 213 SER A N 1
ATOM 1732 C CA . SER A 1 213 ? -15.166 -8.121 -3.276 1.00 96.19 213 SER A CA 1
ATOM 1733 C C . SER A 1 213 ? -15.838 -8.513 -4.600 1.00 96.19 213 SER A C 1
ATOM 1735 O O . SER A 1 213 ? -15.391 -9.426 -5.298 1.00 96.19 213 SER A O 1
ATOM 1737 N N . SER A 1 214 ? -16.833 -7.731 -5.027 1.00 96.56 214 SER A N 1
ATOM 1738 C CA . SER A 1 214 ? -17.527 -7.911 -6.307 1.00 96.56 214 SER A CA 1
ATOM 1739 C C . SER A 1 214 ? -16.571 -7.816 -7.496 1.00 96.56 214 SER A C 1
ATOM 1741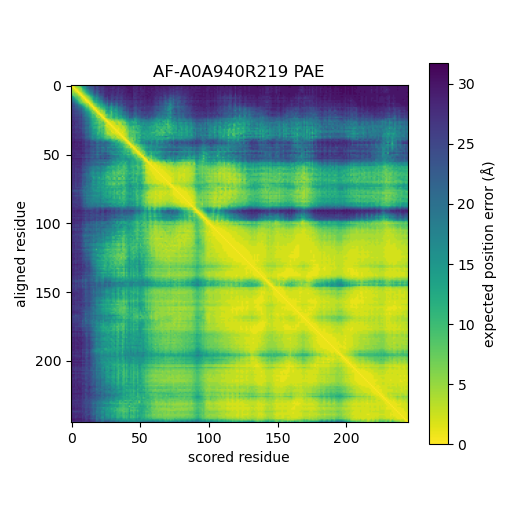 O O . SER A 1 214 ? -16.613 -8.656 -8.396 1.00 96.56 214 SER A O 1
ATOM 1743 N N . TRP A 1 215 ? -15.666 -6.833 -7.489 1.00 95.81 215 TRP A N 1
ATOM 1744 C CA . TRP A 1 215 ? -14.656 -6.678 -8.531 1.00 95.81 215 TRP A CA 1
ATOM 1745 C C . TRP A 1 215 ? -13.721 -7.887 -8.593 1.00 95.81 215 TRP A C 1
ATOM 1747 O O . TRP A 1 215 ? -13.456 -8.388 -9.688 1.00 95.81 215 TRP A O 1
ATOM 1757 N N . ILE A 1 216 ? -13.252 -8.386 -7.441 1.00 95.94 216 ILE A N 1
ATOM 1758 C CA . ILE A 1 216 ? -12.400 -9.581 -7.356 1.00 95.94 216 ILE A CA 1
ATOM 1759 C C . ILE A 1 216 ? -13.107 -10.776 -7.985 1.00 95.94 216 ILE A C 1
ATOM 1761 O O . ILE A 1 216 ? -12.531 -11.427 -8.858 1.00 95.94 216 ILE A O 1
ATOM 1765 N N . LYS A 1 217 ? -14.359 -11.026 -7.594 1.00 95.56 217 LYS A N 1
ATOM 1766 C CA . LYS A 1 217 ? -15.161 -12.141 -8.101 1.00 95.56 217 LYS A CA 1
ATOM 1767 C C . LYS A 1 217 ? -15.344 -12.072 -9.618 1.00 95.56 217 LYS A C 1
ATOM 1769 O O . LYS A 1 217 ? -15.048 -13.035 -10.318 1.00 95.56 217 LYS A O 1
ATOM 1774 N N . GLN A 1 218 ? -15.736 -10.910 -10.140 1.00 95.38 218 GLN A N 1
ATOM 1775 C CA . GLN A 1 218 ? -15.962 -10.700 -11.577 1.00 95.38 218 GLN A CA 1
ATOM 1776 C C . GLN A 1 218 ? -14.678 -10.784 -12.417 1.00 95.38 218 GLN A C 1
ATOM 1778 O O . GLN A 1 218 ? -14.725 -11.115 -13.599 1.00 95.38 218 GLN A O 1
ATOM 1783 N N . ASN A 1 219 ? -13.520 -10.469 -11.830 1.00 93.69 219 ASN A N 1
ATOM 1784 C CA . ASN A 1 219 ? -12.241 -10.424 -12.543 1.00 93.69 219 ASN A CA 1
ATOM 1785 C C . ASN A 1 219 ? -11.341 -11.635 -12.272 1.00 93.69 219 ASN A C 1
ATOM 1787 O O . ASN A 1 219 ? -10.215 -11.673 -12.776 1.00 93.69 219 ASN A O 1
ATOM 1791 N N . ALA A 1 220 ? -11.808 -12.620 -11.505 1.00 92.62 220 ALA A N 1
ATOM 1792 C CA . ALA A 1 220 ? -10.984 -13.719 -11.023 1.00 92.62 220 ALA A CA 1
ATOM 1793 C C . ALA A 1 220 ? -10.328 -14.531 -12.153 1.00 92.62 220 ALA A C 1
ATOM 1795 O O . ALA A 1 220 ? -9.135 -14.840 -12.069 1.00 92.62 220 ALA A O 1
ATOM 1796 N N . ASP A 1 221 ? -11.073 -14.830 -13.220 1.00 91.25 221 ASP A N 1
ATOM 1797 C CA . ASP A 1 221 ? -10.570 -15.588 -14.375 1.00 91.25 221 ASP A CA 1
ATOM 1798 C C . ASP A 1 221 ? -9.579 -14.766 -15.199 1.00 91.25 221 ASP A C 1
ATOM 1800 O O . ASP A 1 221 ? -8.519 -15.252 -15.599 1.00 91.25 221 ASP A O 1
ATOM 1804 N N . ARG A 1 222 ? -9.868 -13.470 -15.369 1.00 90.00 222 ARG A N 1
ATOM 1805 C CA . ARG A 1 222 ? -8.971 -12.533 -16.051 1.00 90.00 222 ARG A CA 1
ATOM 1806 C C . ARG A 1 222 ? -7.625 -12.450 -15.338 1.00 90.00 222 ARG A C 1
ATOM 1808 O O . ARG A 1 222 ? -6.591 -12.489 -15.996 1.00 90.00 222 ARG A O 1
ATOM 1815 N N . VAL A 1 223 ? -7.637 -12.355 -14.009 1.00 88.75 223 VAL A N 1
ATOM 1816 C CA . VAL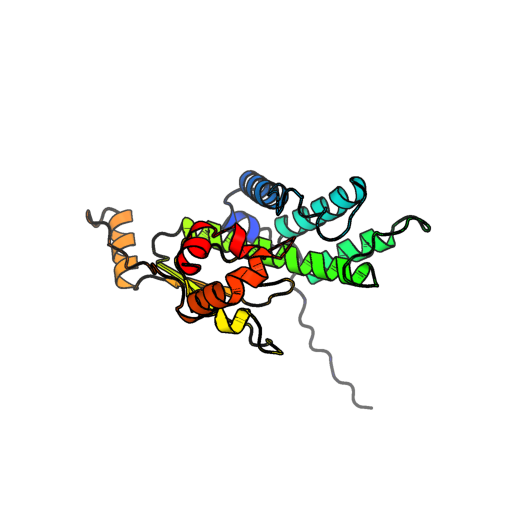 A 1 223 ? -6.419 -12.307 -13.188 1.00 88.75 223 VAL A CA 1
ATOM 1817 C C . VAL A 1 223 ? -5.666 -13.638 -13.223 1.00 88.75 223 VAL A C 1
ATOM 1819 O O . VAL A 1 223 ? -4.437 -13.625 -13.261 1.00 88.75 223 VAL A O 1
ATOM 1822 N N . ALA A 1 224 ? -6.367 -14.777 -13.242 1.00 87.69 224 ALA A N 1
ATOM 1823 C CA . ALA A 1 224 ? -5.737 -16.096 -13.326 1.00 87.69 224 ALA A CA 1
ATOM 1824 C C . ALA A 1 224 ? -4.914 -16.277 -14.615 1.00 87.69 224 ALA A C 1
ATOM 1826 O O . ALA A 1 224 ? -3.875 -16.933 -14.590 1.00 87.69 224 ALA A O 1
ATOM 1827 N N . GLY A 1 225 ? -5.331 -15.643 -15.716 1.00 87.44 225 GLY A N 1
ATOM 1828 C CA . GLY A 1 225 ? -4.592 -15.639 -16.980 1.00 87.44 225 GLY A CA 1
ATOM 1829 C C . GLY A 1 225 ? -3.364 -14.717 -17.021 1.00 87.44 225 GLY A C 1
ATOM 1830 O O . GLY A 1 225 ? -2.649 -14.702 -18.024 1.00 87.44 225 GLY A O 1
ATOM 1831 N N . TRP A 1 226 ? -3.096 -13.908 -15.987 1.00 83.00 226 TRP A N 1
ATOM 1832 C CA . TRP A 1 226 ? -1.964 -12.976 -16.007 1.00 83.00 226 TRP A CA 1
ATOM 1833 C C . TRP A 1 226 ? -0.666 -13.652 -15.585 1.00 83.00 226 TRP A C 1
ATOM 1835 O O . TRP A 1 226 ? -0.545 -14.177 -14.482 1.00 83.00 226 TRP A O 1
ATOM 1845 N N . SER A 1 227 ? 0.367 -13.498 -16.413 1.00 79.50 227 SER A N 1
ATOM 1846 C CA . SER A 1 227 ? 1.737 -13.890 -16.060 1.00 79.50 227 SER A CA 1
ATOM 1847 C C . SER A 1 227 ? 2.247 -13.154 -14.816 1.00 79.50 227 SER A C 1
ATOM 1849 O O . SER A 1 227 ? 2.977 -13.720 -14.006 1.00 79.50 227 SER A O 1
ATOM 1851 N N . ASN A 1 228 ? 1.820 -11.900 -14.632 1.00 75.56 228 ASN A N 1
ATOM 1852 C CA . ASN A 1 228 ? 2.176 -11.062 -13.496 1.00 75.56 228 ASN A CA 1
ATOM 1853 C C . ASN A 1 228 ? 0.933 -10.335 -12.931 1.00 75.56 228 ASN A C 1
ATOM 1855 O O . ASN A 1 228 ? 0.654 -9.213 -13.361 1.00 75.56 228 ASN A O 1
ATOM 1859 N N . PRO A 1 229 ? 0.188 -10.920 -11.963 1.00 84.06 229 PRO A N 1
ATOM 1860 C CA . PRO A 1 229 ? -0.888 -10.221 -11.241 1.00 84.06 229 PRO A CA 1
ATOM 1861 C C . PRO A 1 229 ? -0.421 -8.926 -10.541 1.00 84.06 229 PRO A C 1
ATOM 1863 O O . PRO A 1 229 ? 0.778 -8.695 -10.431 1.00 84.06 229 PRO A O 1
ATOM 1866 N N . PRO A 1 230 ? -1.309 -8.065 -10.020 1.00 86.00 230 PRO A N 1
ATOM 1867 C CA . PRO A 1 230 ? -0.936 -6.918 -9.191 1.00 86.00 230 PRO A CA 1
ATOM 1868 C C . PRO A 1 230 ? -0.402 -7.305 -7.805 1.00 86.00 230 PRO A C 1
ATOM 1870 O O . PRO A 1 230 ? -0.610 -8.409 -7.306 1.00 86.00 230 PRO A O 1
ATOM 1873 N N . TYR A 1 231 ? 0.275 -6.360 -7.156 1.00 84.19 231 TYR A N 1
ATOM 1874 C CA . TYR A 1 231 ? 1.063 -6.604 -5.939 1.00 84.19 231 TYR A CA 1
ATOM 1875 C C . TYR A 1 231 ? 0.234 -6.838 -4.696 1.00 84.19 231 TYR A C 1
ATOM 1877 O O . TYR A 1 231 ? 0.554 -7.712 -3.889 1.00 84.19 231 TYR A O 1
ATOM 1885 N N . TRP A 1 232 ? -0.851 -6.086 -4.579 1.00 90.12 232 TRP A N 1
ATOM 1886 C CA . TRP A 1 232 ? -1.807 -6.245 -3.503 1.00 90.12 232 TRP A CA 1
ATOM 1887 C C . TRP A 1 232 ? -2.419 -7.656 -3.492 1.00 90.12 232 TRP A C 1
ATOM 1889 O O . TRP A 1 232 ? -2.595 -8.209 -2.417 1.00 90.12 232 TRP A O 1
ATOM 1899 N N . ILE A 1 233 ? -2.638 -8.305 -4.646 1.00 90.81 233 ILE A N 1
ATOM 1900 C CA . ILE A 1 233 ? -3.177 -9.680 -4.691 1.00 90.81 233 ILE A CA 1
ATOM 1901 C C . ILE A 1 233 ? -2.214 -10.655 -4.013 1.00 90.81 233 ILE A C 1
ATOM 1903 O O . ILE A 1 233 ? -2.603 -11.471 -3.184 1.00 90.81 233 ILE A O 1
ATOM 1907 N N . LYS A 1 234 ? -0.918 -10.548 -4.325 1.00 86.19 234 LYS A N 1
ATOM 1908 C CA . LYS A 1 234 ? 0.101 -11.424 -3.732 1.00 86.19 234 LYS A CA 1
ATOM 1909 C C . LYS A 1 234 ? 0.332 -11.167 -2.253 1.00 86.19 234 LYS A C 1
ATOM 1911 O O . LYS A 1 234 ? 0.717 -12.094 -1.547 1.00 86.19 234 LYS A O 1
ATOM 1916 N N . ALA A 1 235 ? 0.178 -9.921 -1.818 1.00 87.88 235 ALA A N 1
ATOM 1917 C CA . ALA A 1 235 ? 0.327 -9.554 -0.418 1.00 87.88 235 ALA A CA 1
ATOM 1918 C C . ALA A 1 235 ? -0.889 -9.965 0.427 1.00 87.88 235 ALA A C 1
ATOM 1920 O O . ALA A 1 235 ? -0.733 -10.156 1.623 1.00 87.88 235 ALA A O 1
ATOM 1921 N N . ASN A 1 236 ? -2.054 -10.156 -0.201 1.00 94.38 236 ASN A N 1
ATOM 1922 C CA . ASN A 1 236 ? -3.327 -10.439 0.459 1.00 94.38 236 ASN A CA 1
ATOM 1923 C C . ASN A 1 236 ? -3.979 -11.714 -0.108 1.00 94.38 236 ASN A C 1
ATOM 1925 O O . ASN A 1 236 ? -5.158 -11.709 -0.455 1.00 94.38 236 ASN A O 1
ATOM 1929 N N . LYS A 1 237 ? -3.210 -12.804 -0.258 1.00 91.94 237 LYS A N 1
ATOM 1930 C CA . LYS A 1 237 ? -3.686 -14.039 -0.917 1.00 91.94 237 LYS A CA 1
ATOM 1931 C C . LYS A 1 237 ? -4.936 -14.621 -0.265 1.00 91.94 237 LYS A C 1
ATOM 1933 O O . LYS A 1 237 ? -5.832 -15.059 -0.973 1.00 91.94 237 LYS A O 1
ATOM 1938 N N . GLU A 1 238 ? -4.977 -14.642 1.062 1.00 92.00 238 GLU A N 1
ATOM 1939 C CA . GLU A 1 238 ? -6.101 -15.197 1.822 1.00 92.00 238 GLU A CA 1
ATOM 1940 C C . GLU A 1 238 ? -7.372 -14.383 1.581 1.00 92.00 238 GLU A C 1
ATOM 1942 O O . GLU A 1 238 ? -8.374 -14.942 1.145 1.00 92.00 238 GLU A O 1
ATOM 1947 N N . VAL A 1 239 ? -7.283 -13.056 1.724 1.00 92.69 239 VAL A N 1
ATOM 1948 C CA . VAL A 1 239 ? -8.377 -12.115 1.432 1.00 92.69 239 VAL A CA 1
ATOM 1949 C C . VAL A 1 239 ? -8.855 -12.251 -0.016 1.00 92.69 239 VAL A C 1
ATOM 1951 O O . VAL A 1 239 ? -10.051 -12.348 -0.274 1.00 92.69 239 VAL A O 1
ATOM 1954 N N . TYR A 1 240 ? -7.927 -12.312 -0.974 1.00 92.75 240 TYR A N 1
ATOM 1955 C CA . TYR A 1 240 ? -8.258 -12.466 -2.391 1.00 92.75 240 TYR A CA 1
ATOM 1956 C C . TYR A 1 240 ? -8.967 -13.796 -2.683 1.00 92.75 240 TYR A C 1
ATOM 1958 O O . TYR A 1 240 ? -9.960 -13.826 -3.405 1.00 92.75 240 TYR A O 1
ATOM 1966 N N . ASN A 1 241 ? -8.478 -14.901 -2.116 1.00 92.56 241 ASN A N 1
ATOM 1967 C CA . ASN A 1 241 ? -9.074 -16.221 -2.307 1.00 92.56 241 ASN A CA 1
ATOM 1968 C C . ASN A 1 241 ? -10.440 -16.345 -1.624 1.00 92.56 241 ASN A C 1
ATOM 1970 O O . ASN A 1 241 ? -11.301 -17.047 -2.147 1.00 92.56 241 ASN A O 1
ATOM 1974 N N . ALA A 1 242 ? -10.638 -15.683 -0.482 1.00 92.19 242 ALA A N 1
ATOM 1975 C CA . ALA A 1 242 ? -11.931 -15.613 0.189 1.00 92.19 242 ALA A CA 1
ATOM 1976 C C . ALA A 1 242 ? -12.954 -14.851 -0.668 1.00 92.19 242 ALA A C 1
ATOM 1978 O O . ALA A 1 242 ? -14.021 -15.386 -0.943 1.00 92.19 242 ALA A O 1
ATOM 1979 N N . ALA A 1 243 ? -12.587 -13.673 -1.182 1.00 91.00 243 ALA A N 1
ATOM 1980 C CA . ALA A 1 243 ? -13.454 -12.849 -2.030 1.00 91.00 243 ALA A CA 1
ATOM 1981 C C . ALA A 1 243 ? -13.739 -13.453 -3.421 1.00 91.00 243 ALA A C 1
ATOM 1983 O O . ALA A 1 243 ? -14.706 -13.080 -4.079 1.00 91.00 243 ALA A O 1
ATOM 1984 N N . LYS A 1 244 ? -12.895 -14.380 -3.897 1.00 87.62 244 LYS A N 1
ATOM 1985 C CA . LYS A 1 244 ? -13.103 -15.090 -5.169 1.00 87.62 244 LYS A CA 1
ATOM 1986 C C . LYS A 1 244 ? -14.255 -16.109 -5.110 1.00 87.62 244 LYS A C 1
ATOM 1988 O O . LYS A 1 244 ? -14.795 -16.437 -6.166 1.00 87.62 244 LYS A O 1
ATOM 1993 N N . LYS A 1 245 ? -14.576 -16.652 -3.930 1.00 78.06 245 LYS A N 1
ATOM 1994 C CA . LYS A 1 245 ? -15.626 -17.674 -3.762 1.00 78.06 245 LYS A CA 1
ATOM 1995 C C . LYS A 1 245 ? -17.022 -17.075 -3.994 1.00 78.06 245 LYS A C 1
ATOM 1997 O O . LYS A 1 245 ? -17.880 -17.761 -4.587 1.00 78.06 245 LYS A O 1
#